Protein AF-A0A6L3F4R0-F1 (afdb_monomer_lite)

pLDDT: mean 84.94, std 17.47, range [33.22, 98.56]

Secondary structure (DSSP, 8-state):
--------TT-----S------TT---TT---EEEEEE-TTS-EEEEEEESS--SS-EEEETTEEPPPSEEEEE-TTS-EEEEEEESS--TT-EEEEEE-TTT--EEEEEEE-S-----PPPP--EEEEEEEES--TT---TTEEEEEEEEEEGGGTTSTTTSHHHHHHHHHHHHHTT-EEEEEEESBTTBSSSPTT-HHHHHHHHHHHHHHHH-GGGTT--EEEE-S-TTSGGGBTT-TTS---HHHHHHHHH-TTS-TT---SHHHHHHHH-TT--EEEPPP-TT--TT--------

Structure (mmCIF, N/CA/C/O backbone):
data_AF-A0A6L3F4R0-F1
#
_entry.id   AF-A0A6L3F4R0-F1
#
loop_
_atom_site.group_PDB
_atom_site.id
_atom_site.type_symbol
_atom_site.label_atom_id
_atom_site.label_alt_id
_atom_site.label_comp_id
_atom_site.label_asym_id
_atom_site.label_entity_id
_atom_site.label_seq_id
_atom_site.pdbx_PDB_ins_code
_atom_site.Cartn_x
_atom_site.Cartn_y
_atom_site.Cartn_z
_atom_site.occupancy
_atom_site.B_iso_or_equiv
_atom_site.auth_seq_id
_atom_site.auth_comp_id
_atom_site.auth_asym_id
_atom_site.auth_atom_id
_atom_site.pdbx_PDB_model_num
ATOM 1 N N . MET A 1 1 ? -39.413 -42.122 37.347 1.00 35.88 1 MET A N 1
ATOM 2 C CA . MET A 1 1 ? -38.921 -43.043 36.301 1.00 35.88 1 MET A CA 1
ATOM 3 C C . MET A 1 1 ? -39.403 -42.494 34.956 1.00 35.88 1 MET A C 1
ATOM 5 O O . MET A 1 1 ? -40.596 -42.567 34.722 1.00 35.88 1 MET A O 1
ATOM 9 N N . PHE A 1 2 ? -38.483 -41.856 34.203 1.00 34.66 2 PHE A N 1
ATOM 10 C CA . PHE A 1 2 ? -38.535 -41.336 32.807 1.00 34.66 2 PHE A CA 1
ATOM 11 C C . PHE A 1 2 ? -39.720 -40.421 32.410 1.00 34.66 2 PHE A C 1
ATOM 13 O O . PHE A 1 2 ? -40.841 -40.892 32.304 1.00 34.66 2 PHE A O 1
ATOM 20 N N . ILE A 1 3 ? -39.621 -39.084 32.306 1.00 39.31 3 ILE A N 1
ATOM 21 C CA . ILE A 1 3 ? -38.766 -38.144 31.526 1.00 39.31 3 ILE A CA 1
ATOM 22 C C . ILE A 1 3 ? -39.001 -38.173 30.002 1.00 39.31 3 ILE A C 1
ATOM 24 O O . ILE A 1 3 ? -38.497 -39.037 29.299 1.00 39.31 3 ILE A O 1
ATOM 28 N N . VAL A 1 4 ? -39.732 -37.138 29.559 1.00 39.47 4 VAL A N 1
ATOM 29 C CA . VAL A 1 4 ? -39.449 -36.234 28.425 1.00 39.47 4 VAL A CA 1
ATOM 30 C C . VAL A 1 4 ? -39.129 -36.903 27.087 1.00 39.47 4 VAL A C 1
ATOM 32 O O . VAL A 1 4 ? -37.979 -37.113 26.723 1.00 39.47 4 VAL A O 1
ATOM 35 N N . GLY A 1 5 ? -40.181 -37.131 26.303 1.00 43.62 5 GLY A N 1
ATOM 36 C CA . GLY A 1 5 ? -40.100 -37.326 24.859 1.00 43.62 5 GLY A CA 1
ATOM 37 C C . GLY A 1 5 ? -40.785 -36.166 24.151 1.00 43.62 5 GLY A C 1
ATOM 38 O O . GLY A 1 5 ? -41.930 -36.309 23.748 1.00 43.62 5 GLY A O 1
ATOM 39 N N . SER A 1 6 ? -40.117 -35.017 24.056 1.00 48.12 6 SER A N 1
ATOM 40 C CA . SER A 1 6 ? -40.527 -33.904 23.194 1.00 48.12 6 SER A CA 1
ATOM 41 C C . SER A 1 6 ? -39.332 -32.982 22.962 1.00 48.12 6 SER A C 1
ATOM 43 O O . SER A 1 6 ? -38.709 -32.541 23.920 1.00 48.12 6 SER A O 1
ATOM 45 N N . ILE A 1 7 ? -39.095 -32.646 21.690 1.00 47.28 7 ILE A N 1
ATOM 46 C CA . ILE A 1 7 ? -38.136 -31.646 21.179 1.00 47.28 7 ILE A CA 1
ATOM 47 C C . ILE A 1 7 ? -36.696 -32.163 20.956 1.00 47.28 7 ILE A C 1
ATOM 49 O O . ILE A 1 7 ? -35.749 -31.686 21.564 1.00 47.28 7 ILE A O 1
ATOM 53 N N . ILE A 1 8 ? -36.498 -33.106 20.024 1.00 47.91 8 ILE A N 1
ATOM 54 C CA . ILE A 1 8 ? -35.173 -33.318 19.379 1.00 47.91 8 ILE A CA 1
ATOM 55 C C . ILE A 1 8 ? -35.248 -33.192 17.839 1.00 47.91 8 ILE A C 1
ATOM 57 O O . ILE A 1 8 ? -34.234 -33.197 17.155 1.00 47.91 8 ILE A O 1
ATOM 61 N N . TYR A 1 9 ? -36.427 -32.982 17.246 1.00 46.62 9 TYR A N 1
ATOM 62 C CA . TYR A 1 9 ? -36.583 -33.076 15.785 1.00 46.62 9 TYR A CA 1
ATOM 63 C C . TYR A 1 9 ? -36.404 -31.758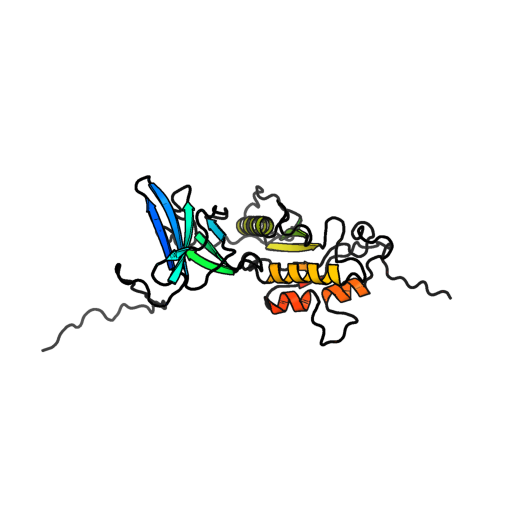 14.993 1.00 46.62 9 TYR A C 1
ATOM 65 O O . TYR A 1 9 ? -36.666 -31.735 13.798 1.00 46.62 9 TYR A O 1
ATOM 73 N N . TRP A 1 10 ? -35.948 -30.658 15.607 1.00 42.31 10 TRP A N 1
ATOM 74 C CA . TRP A 1 10 ? -35.804 -29.360 14.908 1.00 42.31 10 TRP A CA 1
ATOM 75 C C . TRP A 1 10 ? -34.459 -28.646 15.115 1.00 42.31 10 TRP A C 1
ATOM 77 O O . TRP A 1 10 ? -34.379 -27.425 15.017 1.00 42.31 10 TRP A O 1
ATOM 87 N N . LEU A 1 11 ? -33.374 -29.389 15.345 1.00 43.69 11 LEU A N 1
ATOM 88 C CA . LEU A 1 11 ? -32.026 -28.824 15.232 1.00 43.69 11 LEU A CA 1
ATOM 89 C C . LEU A 1 11 ? -31.493 -29.058 13.815 1.00 43.69 11 LEU A C 1
ATOM 91 O O . LEU A 1 11 ? -30.895 -30.087 13.510 1.00 43.69 11 LEU A O 1
ATOM 95 N N . LEU A 1 12 ? -31.737 -28.074 12.947 1.00 44.12 12 LEU A N 1
ATOM 96 C CA . LEU A 1 12 ? -30.910 -27.838 11.764 1.00 44.12 12 LEU A CA 1
ATOM 97 C C . LEU A 1 12 ? -29.437 -27.727 12.209 1.00 44.12 12 LEU A C 1
ATOM 99 O O . LEU A 1 12 ? -29.176 -27.172 13.280 1.00 44.12 12 LEU A O 1
ATOM 103 N N . PRO A 1 13 ? -28.462 -28.215 11.424 1.00 41.44 13 PRO A N 1
ATOM 104 C CA . PRO A 1 13 ? -27.055 -28.049 11.750 1.00 41.44 13 PRO A CA 1
ATOM 105 C C . PRO A 1 13 ? -26.673 -26.579 11.548 1.00 41.44 13 PRO A C 1
ATOM 107 O O . PRO A 1 13 ? -26.299 -26.158 10.457 1.00 41.44 13 PRO A O 1
ATOM 110 N N . ILE A 1 14 ? -26.781 -25.780 12.606 1.00 42.97 14 ILE A N 1
ATOM 111 C CA . ILE A 1 14 ? -26.132 -24.473 12.661 1.00 42.97 14 ILE A CA 1
ATOM 112 C C . ILE A 1 14 ? -24.648 -24.766 12.886 1.00 42.97 14 ILE A C 1
ATOM 114 O O . ILE A 1 14 ? -24.206 -25.022 14.005 1.00 42.97 14 ILE A O 1
ATOM 118 N N . SER A 1 15 ? -23.872 -24.814 11.808 1.00 43.97 15 SER A N 1
ATOM 119 C CA . SER A 1 15 ? -22.415 -24.832 11.895 1.00 43.97 15 SER A CA 1
ATOM 120 C C . SER A 1 15 ? -21.941 -23.425 12.256 1.00 43.97 15 SER A C 1
ATOM 122 O O . SER A 1 15 ? -21.819 -22.559 11.399 1.00 43.97 15 SER A O 1
ATOM 124 N N . GLY A 1 16 ? -21.709 -23.192 13.544 1.00 40.28 16 GLY A N 1
ATOM 125 C CA . GLY A 1 16 ? -21.159 -21.952 14.080 1.00 40.28 16 GLY A CA 1
ATOM 126 C C . GLY A 1 16 ? -20.647 -22.191 15.497 1.00 40.28 16 GLY A C 1
ATOM 127 O O . GLY A 1 16 ? -21.256 -22.936 16.263 1.00 40.28 16 GLY A O 1
ATOM 128 N N . LYS A 1 17 ? -19.496 -21.610 15.847 1.00 34.03 17 LYS A N 1
ATOM 129 C CA . LYS A 1 17 ? -18.975 -21.668 17.218 1.00 34.03 17 LYS A CA 1
ATOM 130 C C . LYS A 1 17 ? -19.810 -20.718 18.079 1.00 34.03 17 LYS A C 1
ATOM 132 O O . LYS A 1 17 ? -19.755 -19.511 17.881 1.00 34.03 17 LYS A O 1
ATOM 137 N N . LEU A 1 18 ? -20.589 -21.261 19.012 1.00 33.22 18 LEU A N 1
ATOM 138 C CA . LEU A 1 18 ? -21.318 -20.474 20.003 1.00 33.22 18 LEU A CA 1
ATOM 139 C C . LEU A 1 18 ? -20.356 -20.148 21.156 1.00 33.22 18 LEU A C 1
ATOM 141 O O . LEU A 1 18 ? -19.977 -21.044 21.909 1.00 33.22 18 LEU A O 1
ATOM 145 N N . ALA A 1 19 ? -19.925 -18.892 21.270 1.00 38.91 19 ALA A N 1
ATOM 146 C CA . ALA A 1 19 ? -19.151 -18.413 22.412 1.00 38.91 19 ALA A CA 1
ATOM 147 C C . ALA A 1 19 ? -20.097 -17.707 23.393 1.00 38.91 19 ALA A C 1
ATOM 149 O O . ALA A 1 19 ? -20.681 -16.677 23.069 1.00 38.91 19 ALA A O 1
ATOM 150 N N . TYR A 1 20 ? -20.274 -18.287 24.580 1.00 38.31 20 TYR A N 1
ATOM 151 C CA . TYR A 1 20 ? -20.963 -17.658 25.706 1.00 38.31 20 TYR A CA 1
ATOM 152 C C . TYR A 1 20 ? -19.906 -16.991 26.591 1.00 38.31 20 TYR A C 1
ATOM 154 O O . TYR A 1 20 ? -19.091 -17.693 27.190 1.00 38.31 20 TYR A O 1
ATOM 162 N N . ILE A 1 21 ? -19.899 -15.658 26.649 1.00 43.81 21 ILE A N 1
ATOM 163 C CA . ILE A 1 21 ? -19.023 -14.882 27.537 1.00 43.81 21 ILE A CA 1
ATOM 164 C C . ILE A 1 21 ? -19.908 -14.306 28.653 1.00 43.81 21 ILE A C 1
ATOM 166 O O . ILE A 1 21 ? -20.702 -13.407 28.381 1.00 43.81 21 ILE A O 1
ATOM 170 N N . PRO A 1 22 ? -19.842 -14.832 29.890 1.00 36.19 22 PRO A N 1
ATOM 171 C CA . PRO A 1 22 ? -20.543 -14.235 31.019 1.00 36.19 22 PRO A CA 1
ATOM 172 C C . PRO A 1 22 ? -19.949 -12.861 31.367 1.00 36.19 22 PRO A C 1
ATOM 174 O O . PRO A 1 22 ? -18.732 -12.691 31.346 1.00 36.19 22 PRO A O 1
ATOM 177 N N . GLU A 1 23 ? -20.808 -11.911 31.756 1.00 43.28 23 GLU A N 1
ATOM 178 C CA . GLU A 1 23 ? -20.508 -10.487 32.036 1.00 43.28 23 GLU A CA 1
ATOM 179 C C . GLU A 1 23 ? -19.386 -10.215 33.065 1.00 43.28 23 GLU A C 1
ATOM 181 O O . GLU A 1 23 ? -19.007 -9.066 33.264 1.00 43.28 23 GLU A O 1
ATOM 186 N N . GLN A 1 24 ? -18.836 -11.236 33.731 1.00 40.66 24 GLN A N 1
ATOM 187 C CA . GLN A 1 24 ? -17.832 -11.080 34.795 1.00 40.66 24 GLN A CA 1
ATOM 188 C C . GLN A 1 24 ? -16.559 -11.915 34.620 1.00 40.66 24 GLN A C 1
ATOM 190 O O . GLN A 1 24 ? -15.728 -11.964 35.526 1.00 40.66 24 GLN A O 1
ATOM 195 N N . SER A 1 25 ? -16.356 -12.551 33.469 1.00 40.81 25 SER A N 1
ATOM 196 C CA . SER A 1 25 ? -15.078 -13.198 33.165 1.00 40.81 25 SER A CA 1
ATOM 197 C C . SER A 1 25 ? -14.391 -12.452 32.032 1.00 40.81 25 SER A C 1
ATOM 199 O O . SER A 1 25 ? -14.791 -12.598 30.877 1.00 40.81 25 SER A O 1
ATOM 201 N N . GLN A 1 26 ? -13.341 -11.686 32.354 1.00 47.50 26 GLN A N 1
ATOM 202 C CA . GLN A 1 26 ? -12.363 -11.302 31.340 1.00 47.50 26 GLN A CA 1
ATOM 203 C C . GLN A 1 26 ? -11.896 -12.583 30.632 1.00 47.50 26 GLN A C 1
ATOM 205 O O . GLN A 1 26 ? -11.568 -13.558 31.322 1.00 47.50 26 GLN A O 1
ATOM 210 N N . PRO A 1 27 ? -11.896 -12.636 29.290 1.00 48.53 27 PRO A N 1
ATOM 211 C CA . PRO A 1 27 ? -11.418 -13.809 28.583 1.00 48.53 27 PRO A CA 1
ATOM 212 C C . PRO A 1 27 ? -9.934 -14.001 28.903 1.00 48.53 27 PRO A C 1
ATOM 214 O O . PRO A 1 27 ? -9.068 -13.292 28.394 1.00 48.53 27 PRO A O 1
ATOM 217 N N . VAL A 1 28 ? -9.620 -14.970 29.759 1.00 49.84 28 VAL A N 1
ATOM 218 C CA . VAL A 1 28 ? -8.245 -15.434 29.932 1.00 49.84 28 VAL A CA 1
ATOM 219 C C . VAL A 1 28 ? -7.862 -16.140 28.630 1.00 49.84 28 VAL A C 1
ATOM 221 O O . VAL A 1 28 ? -8.217 -17.299 28.426 1.00 49.84 28 VAL A O 1
ATOM 224 N N . GLY A 1 29 ? -7.173 -15.430 27.732 1.00 59.22 29 GLY A N 1
ATOM 225 C CA . GLY A 1 29 ? -6.471 -16.035 26.594 1.00 59.22 29 GLY A CA 1
ATOM 226 C C . GLY A 1 29 ? -6.888 -15.624 25.178 1.00 59.22 29 GLY A C 1
ATOM 227 O O . GLY A 1 29 ? -6.377 -16.229 24.240 1.00 59.22 29 GLY A O 1
ATOM 228 N N . THR A 1 30 ? -7.750 -14.623 24.975 1.00 78.12 30 THR A N 1
ATOM 229 C CA . THR A 1 30 ? -8.000 -14.061 23.629 1.00 78.12 30 THR A CA 1
ATOM 230 C C . THR A 1 30 ? -7.658 -12.578 23.608 1.00 78.12 30 THR A C 1
ATOM 232 O O . THR A 1 30 ? -8.474 -11.754 24.011 1.00 78.12 30 THR A O 1
ATOM 235 N N . TRP A 1 31 ? -6.438 -12.268 23.165 1.00 85.19 31 TRP A N 1
ATOM 236 C CA . TRP A 1 31 ? -5.988 -10.911 22.859 1.00 85.19 31 TRP A CA 1
ATOM 237 C C . TRP A 1 31 ? -6.124 -10.638 21.350 1.00 85.19 31 TRP A C 1
ATOM 239 O O . TRP A 1 31 ? -5.945 -11.575 20.565 1.00 85.19 31 TRP A O 1
ATOM 249 N N . PRO A 1 32 ? -6.407 -9.391 20.941 1.00 91.69 32 PRO A N 1
ATOM 250 C CA . PRO A 1 32 ? -6.753 -8.257 21.802 1.00 91.69 32 PRO A CA 1
ATOM 251 C C . PRO A 1 32 ? -8.134 -8.365 22.446 1.00 91.69 32 PRO A C 1
ATOM 253 O O . PRO A 1 32 ? -9.013 -9.079 21.966 1.00 91.69 32 PRO A O 1
ATOM 256 N N . VAL A 1 33 ? -8.338 -7.575 23.501 1.00 90.81 33 VAL A N 1
ATOM 257 C CA . VAL A 1 33 ? -9.667 -7.302 24.060 1.00 90.81 33 VAL A CA 1
ATOM 258 C C . VAL A 1 33 ? -10.061 -5.881 23.678 1.00 90.81 33 VAL A C 1
ATOM 260 O O . VAL A 1 33 ? -9.350 -4.932 23.999 1.00 90.81 33 VAL A O 1
ATOM 263 N N . VAL A 1 34 ? -11.195 -5.737 22.992 1.00 90.75 34 VAL A N 1
ATOM 264 C CA . VAL A 1 34 ? -11.760 -4.440 22.597 1.00 90.75 34 VAL A CA 1
ATOM 265 C C . VAL A 1 34 ? -12.981 -4.155 23.457 1.00 90.75 34 VAL A C 1
ATOM 267 O O . VAL A 1 34 ? -13.883 -4.987 23.553 1.00 90.75 34 VAL A O 1
ATOM 270 N N . THR A 1 35 ? -13.019 -2.972 24.060 1.00 90.44 35 THR A N 1
ATOM 271 C CA . THR A 1 35 ? -14.169 -2.474 24.817 1.00 90.44 35 THR A CA 1
ATOM 272 C C . THR A 1 35 ? -14.582 -1.124 24.252 1.00 90.44 35 THR A C 1
ATOM 274 O O . THR A 1 35 ? -13.731 -0.282 23.984 1.00 90.44 35 THR A O 1
ATOM 277 N N . VAL A 1 36 ? -15.885 -0.911 24.076 1.00 89.06 36 VAL A N 1
ATOM 278 C CA . VAL A 1 36 ? -16.445 0.401 23.743 1.00 89.06 36 VAL A CA 1
ATOM 279 C C . VAL A 1 36 ? -17.345 0.820 24.893 1.00 89.06 36 VAL A C 1
ATOM 281 O O . VAL A 1 36 ? -18.283 0.099 25.233 1.00 89.06 36 VAL A O 1
ATOM 284 N N . THR A 1 37 ? -17.040 1.956 25.506 1.00 88.62 37 THR A N 1
ATOM 285 C CA . THR A 1 37 ? -17.788 2.496 26.646 1.00 88.62 37 THR A CA 1
ATOM 286 C C . THR A 1 37 ? -18.325 3.878 26.325 1.00 88.62 37 THR A C 1
ATOM 288 O O . THR A 1 37 ? -17.659 4.669 25.664 1.00 88.62 37 THR A O 1
ATOM 291 N N . GLU A 1 38 ? -19.521 4.176 26.816 1.00 86.25 38 GLU A N 1
ATOM 292 C CA . GLU A 1 38 ? -20.095 5.519 26.804 1.00 86.25 38 GLU A CA 1
ATOM 293 C C . GLU A 1 38 ? -19.829 6.174 28.164 1.00 86.25 38 GLU A C 1
ATOM 295 O O . GLU A 1 38 ? -20.006 5.539 29.207 1.00 86.25 38 GLU A O 1
ATOM 300 N N . ASN A 1 39 ? -19.362 7.421 28.163 1.00 80.00 39 ASN A N 1
ATOM 301 C CA . ASN A 1 39 ? -19.175 8.190 29.389 1.00 80.00 39 ASN A CA 1
ATOM 302 C C . ASN A 1 39 ? -20.464 8.930 29.797 1.00 80.00 39 ASN A C 1
ATOM 304 O O . ASN A 1 39 ? -21.406 9.052 29.018 1.00 80.00 39 ASN A O 1
ATOM 308 N N . ASP A 1 40 ? -20.486 9.499 31.005 1.00 77.56 40 ASP A N 1
ATOM 309 C CA . ASP A 1 40 ? -21.649 10.237 31.533 1.00 77.56 40 ASP A CA 1
ATOM 310 C C . ASP A 1 40 ? -22.057 11.464 30.683 1.00 77.56 40 ASP A C 1
ATOM 312 O O . ASP A 1 40 ? -23.149 12.006 30.852 1.00 77.56 40 ASP A O 1
ATOM 316 N N . ALA A 1 41 ? -21.185 11.923 29.777 1.00 78.75 41 ALA A N 1
ATOM 317 C CA . ALA A 1 41 ? -21.441 13.019 28.844 1.00 78.75 41 ALA A CA 1
ATOM 318 C C . ALA A 1 41 ? -21.977 12.546 27.475 1.00 78.75 41 ALA A C 1
ATOM 320 O O . ALA A 1 41 ? -22.151 13.377 26.580 1.00 78.75 41 ALA A O 1
ATOM 321 N N . GLY A 1 42 ? -22.229 11.243 27.300 1.00 78.69 42 GLY A N 1
ATOM 322 C CA . GLY A 1 42 ? -22.707 10.643 26.050 1.00 78.69 42 GLY A CA 1
ATOM 323 C C . GLY A 1 42 ? -21.640 10.535 24.956 1.00 78.69 42 GLY A C 1
ATOM 324 O O . GLY A 1 42 ? -21.967 10.408 23.777 1.00 78.69 42 GLY A O 1
ATOM 325 N N . GLN A 1 43 ? -20.358 10.649 25.316 1.00 84.69 43 GLN A N 1
ATOM 326 C CA . GLN A 1 43 ? -19.243 10.445 24.392 1.00 84.69 43 GLN A CA 1
ATOM 327 C C . GLN A 1 43 ? -18.763 9.003 24.483 1.00 84.69 43 GLN A C 1
ATOM 329 O O . GLN A 1 43 ? -18.667 8.432 25.570 1.00 84.69 43 GLN A O 1
ATOM 334 N N . PHE A 1 44 ? -18.418 8.435 23.334 1.00 88.75 44 PHE A N 1
ATOM 335 C CA . PHE A 1 44 ? -17.955 7.061 23.242 1.00 88.75 44 PHE A CA 1
ATOM 336 C C . PHE A 1 44 ? -16.428 7.009 23.275 1.00 88.75 44 PHE A C 1
ATOM 338 O O . PHE A 1 44 ? -15.744 7.883 22.743 1.00 88.75 44 PHE A O 1
ATOM 345 N N . GLU A 1 45 ? -15.892 5.960 23.879 1.00 91.56 45 GLU A N 1
ATOM 346 C CA . GLU A 1 45 ? -14.466 5.670 23.928 1.00 91.56 45 GLU A CA 1
ATOM 347 C C . GLU A 1 45 ? -14.245 4.211 23.537 1.00 91.56 45 GLU A C 1
ATOM 349 O O . GLU A 1 45 ? -14.890 3.309 24.073 1.00 91.56 45 GLU A O 1
ATOM 354 N N . ALA A 1 46 ? -13.333 3.983 22.595 1.00 92.12 46 ALA A N 1
ATOM 355 C CA . ALA A 1 46 ? -12.829 2.658 22.279 1.00 92.12 46 ALA A CA 1
ATOM 356 C C . ALA A 1 46 ? -11.508 2.426 23.014 1.00 92.12 46 ALA A C 1
ATOM 358 O O . ALA A 1 46 ? -10.561 3.204 22.880 1.00 92.12 46 ALA A O 1
ATOM 359 N N . ILE A 1 47 ? -11.445 1.327 23.759 1.00 92.75 47 ILE A N 1
ATOM 360 C CA . ILE A 1 47 ? -10.273 0.884 24.506 1.00 92.75 47 ILE A CA 1
ATOM 361 C C . ILE A 1 47 ? -9.861 -0.471 23.951 1.00 92.75 47 ILE A C 1
ATOM 363 O O . ILE A 1 47 ? -10.643 -1.424 23.981 1.00 92.75 47 ILE A O 1
ATOM 367 N N . VAL A 1 48 ? -8.626 -0.570 23.471 1.00 94.06 48 VAL A N 1
ATOM 368 C CA . VAL A 1 48 ? -8.032 -1.860 23.106 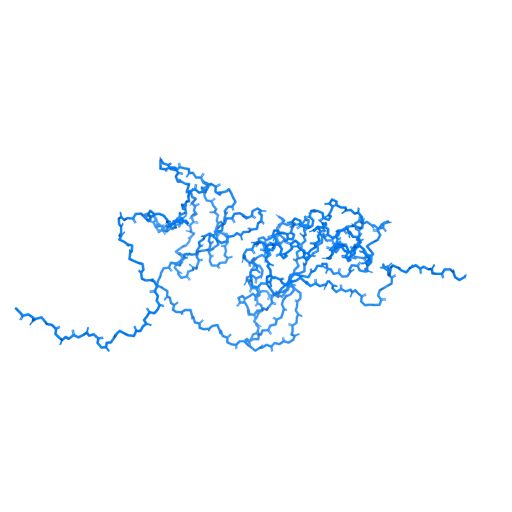1.00 94.06 48 VAL A CA 1
ATOM 369 C C . VAL A 1 48 ? -6.991 -2.236 24.137 1.00 94.06 48 VAL A C 1
ATOM 371 O O . VAL A 1 48 ? -6.250 -1.381 24.618 1.00 94.06 48 VAL A O 1
ATOM 374 N N . GLN A 1 49 ? -6.947 -3.516 24.478 1.00 93.81 49 GLN A N 1
ATOM 375 C CA . GLN A 1 49 ? -5.991 -4.089 25.406 1.00 93.81 49 GLN A CA 1
ATOM 376 C C . GLN A 1 49 ? -5.214 -5.234 24.745 1.00 93.81 49 GLN A C 1
ATOM 378 O O . GLN A 1 49 ? -5.814 -6.049 24.042 1.00 93.81 49 GLN A O 1
ATOM 383 N N . ASP A 1 50 ? -3.906 -5.316 25.004 1.00 93.25 50 ASP A N 1
ATOM 384 C CA . ASP A 1 50 ? -3.021 -6.402 24.554 1.00 93.25 50 ASP A CA 1
ATOM 385 C C . ASP A 1 50 ? -1.945 -6.735 25.590 1.00 93.25 50 ASP A C 1
ATOM 387 O O . ASP A 1 50 ? -1.547 -5.898 26.403 1.00 93.25 50 ASP A O 1
ATOM 391 N N . ALA A 1 51 ? -1.380 -7.933 25.473 1.00 92.44 51 ALA A N 1
ATOM 392 C CA . ALA A 1 51 ? -0.127 -8.278 26.132 1.00 92.44 51 ALA A CA 1
ATOM 393 C C . ALA A 1 51 ? 1.105 -7.665 25.425 1.00 92.44 51 ALA A C 1
ATOM 395 O O . ALA A 1 51 ? 2.146 -7.476 26.056 1.00 92.44 51 ALA A O 1
ATOM 396 N N . THR A 1 52 ? 1.003 -7.347 24.131 1.00 92.88 52 THR A N 1
ATOM 397 C CA . THR A 1 52 ? 2.107 -6.844 23.298 1.00 92.88 52 THR A CA 1
ATOM 398 C C . THR A 1 52 ? 2.105 -5.315 23.214 1.00 92.88 52 THR A C 1
ATOM 400 O O . THR A 1 52 ? 1.097 -4.751 22.805 1.00 92.88 52 THR A O 1
ATOM 403 N N . PRO A 1 53 ? 3.212 -4.611 23.522 1.00 94.56 53 PRO A N 1
ATOM 404 C CA . PRO A 1 53 ? 3.281 -3.147 23.484 1.00 94.56 53 PRO A CA 1
ATOM 405 C C . PRO A 1 53 ? 3.405 -2.586 22.058 1.00 94.56 53 PRO A C 1
ATOM 407 O O . PRO A 1 53 ? 4.463 -2.108 21.647 1.00 94.56 53 PRO A O 1
ATOM 410 N N . TRP A 1 54 ? 2.324 -2.620 21.284 1.00 95.31 54 TRP A N 1
ATOM 411 C CA . TRP A 1 54 ? 2.276 -2.000 19.960 1.00 95.31 54 TRP A CA 1
ATOM 412 C C . TRP A 1 54 ? 2.461 -0.473 20.013 1.00 95.31 54 TRP A C 1
ATOM 414 O O . TRP A 1 54 ? 1.727 0.250 20.691 1.00 95.31 54 TRP A O 1
ATOM 424 N N . THR A 1 55 ? 3.430 0.042 19.255 1.00 92.94 55 THR A N 1
ATOM 425 C CA . THR A 1 55 ? 3.754 1.481 19.213 1.00 92.94 55 THR A CA 1
ATOM 426 C C . THR A 1 55 ? 3.075 2.224 18.062 1.00 92.94 55 THR A C 1
ATOM 428 O O . THR A 1 55 ? 2.778 3.409 18.198 1.00 92.94 55 THR A O 1
ATOM 431 N N . HIS A 1 56 ? 2.784 1.536 16.956 1.00 94.50 56 HIS A N 1
ATOM 432 C CA . HIS A 1 56 ? 2.164 2.108 15.757 1.00 94.50 56 HIS A CA 1
ATOM 433 C C . HIS A 1 56 ? 0.795 1.476 15.519 1.00 94.50 56 HIS A C 1
ATOM 435 O O . HIS A 1 56 ? 0.636 0.546 14.725 1.00 94.50 56 HIS A O 1
ATOM 441 N N . VAL A 1 57 ? -0.189 1.984 16.255 1.00 96.00 57 VAL A N 1
ATOM 442 C CA . VAL A 1 57 ? -1.579 1.532 16.189 1.00 96.00 57 VAL A CA 1
ATOM 443 C C . VAL A 1 57 ? -2.452 2.536 15.448 1.00 96.00 57 VAL A C 1
ATOM 445 O O . VAL A 1 57 ? -2.160 3.734 15.420 1.00 96.00 57 VAL A O 1
ATOM 448 N N . ARG A 1 58 ? -3.547 2.050 14.868 1.00 95.25 58 ARG A N 1
ATOM 449 C CA . ARG A 1 58 ? -4.542 2.870 14.171 1.00 95.25 58 ARG A CA 1
ATOM 450 C C . ARG A 1 58 ? -5.942 2.338 14.451 1.00 95.25 58 ARG A C 1
ATOM 452 O O . ARG A 1 58 ? -6.126 1.133 14.585 1.00 95.25 58 ARG A O 1
ATOM 459 N N . LEU A 1 59 ? -6.913 3.242 14.489 1.00 94.62 59 LEU A N 1
ATOM 460 C CA . LEU A 1 59 ? -8.334 2.918 14.476 1.00 94.62 59 LEU A CA 1
ATOM 461 C C . LEU A 1 59 ? -8.987 3.623 13.286 1.00 94.62 59 LEU A C 1
ATOM 463 O O . LEU A 1 59 ? -8.820 4.832 13.118 1.00 94.62 59 LEU A O 1
ATOM 467 N N . GLU A 1 60 ? -9.731 2.866 12.488 1.00 92.12 60 GLU A N 1
ATOM 468 C CA . GLU A 1 60 ? -10.606 3.376 11.436 1.00 92.12 60 GLU A CA 1
ATOM 469 C C . GLU A 1 60 ? -12.078 3.137 11.810 1.00 92.12 60 GLU A C 1
ATOM 471 O O . GLU A 1 60 ? -12.465 2.030 12.188 1.00 92.12 60 GLU A O 1
ATOM 476 N N . VAL A 1 61 ? -12.895 4.186 11.710 1.00 88.94 61 VAL A N 1
ATOM 477 C CA . VAL A 1 61 ? -14.319 4.224 12.066 1.00 88.94 61 VAL A CA 1
ATOM 478 C C . VAL A 1 61 ? -15.098 4.612 10.822 1.00 88.94 61 VAL A C 1
ATOM 480 O O . VAL A 1 61 ? -15.013 5.748 10.365 1.00 88.94 61 VAL A O 1
ATOM 483 N N . GLY A 1 62 ? -15.818 3.660 10.225 1.00 79.31 62 GLY A N 1
ATOM 484 C CA . GLY A 1 62 ? -16.575 3.931 8.994 1.00 79.31 62 GLY A CA 1
ATOM 485 C C . GLY A 1 62 ? -15.721 4.451 7.823 1.00 79.31 62 GLY A C 1
ATOM 486 O O . GLY A 1 62 ? -16.243 5.153 6.967 1.00 79.31 62 GLY A O 1
ATOM 487 N N . GLY A 1 63 ? -14.422 4.125 7.794 1.00 79.19 63 GLY A N 1
ATOM 488 C CA . GLY A 1 63 ? -13.458 4.584 6.780 1.00 79.19 63 GLY A CA 1
ATOM 489 C C . GLY A 1 63 ? -12.660 5.836 7.165 1.00 79.19 63 GLY A C 1
ATOM 490 O O . GLY A 1 63 ? -11.658 6.146 6.526 1.00 79.19 63 GLY A O 1
ATOM 491 N N . GLU A 1 64 ? -13.032 6.534 8.241 1.00 84.38 64 GLU A N 1
ATOM 492 C CA . GLU A 1 64 ? -12.272 7.682 8.745 1.00 84.38 64 GLU A CA 1
ATOM 493 C C . GLU A 1 64 ? -11.305 7.273 9.855 1.00 84.38 64 GLU A C 1
ATOM 495 O O . GLU A 1 64 ? -11.568 6.369 10.642 1.00 84.38 64 GLU A O 1
ATOM 500 N N . THR A 1 65 ? -10.162 7.950 9.952 1.00 89.69 65 THR A N 1
ATOM 501 C CA . THR A 1 65 ? -9.157 7.633 10.977 1.00 89.69 65 THR A CA 1
ATOM 502 C C . THR A 1 65 ? -9.448 8.361 12.280 1.00 89.69 65 THR A C 1
ATOM 504 O O . THR A 1 65 ? -9.518 9.588 12.306 1.00 89.69 65 THR A O 1
ATOM 507 N N . ALA A 1 66 ? -9.554 7.609 13.374 1.00 91.12 66 ALA A N 1
ATOM 508 C CA . ALA A 1 66 ? -9.715 8.171 14.707 1.00 91.12 66 ALA A CA 1
ATOM 509 C C . ALA A 1 66 ? -8.381 8.676 15.273 1.00 91.12 66 ALA A C 1
ATOM 511 O O . ALA A 1 66 ? -7.312 8.103 15.041 1.00 91.12 66 ALA A O 1
ATOM 512 N N . VAL A 1 67 ? -8.455 9.737 16.076 1.00 92.06 67 VAL A N 1
ATOM 513 C CA . VAL A 1 67 ? -7.296 10.294 16.780 1.00 92.06 67 VAL A CA 1
ATOM 514 C C . VAL A 1 67 ? -7.041 9.478 18.043 1.00 92.06 67 VAL A C 1
ATOM 516 O O . VAL A 1 67 ? -7.929 9.321 18.877 1.00 92.06 67 VAL A O 1
ATOM 519 N N . LEU A 1 68 ? -5.822 8.962 18.194 1.00 93.31 68 LEU A N 1
ATOM 520 C CA . LEU A 1 68 ? -5.392 8.280 19.412 1.00 93.31 68 LEU A CA 1
ATOM 521 C C . LEU A 1 68 ? -5.222 9.307 20.541 1.00 93.31 68 LEU A C 1
ATOM 523 O O . LEU A 1 68 ? -4.423 10.232 20.408 1.00 93.31 68 LEU A O 1
ATOM 527 N N . ALA A 1 69 ? -5.949 9.145 21.648 1.00 91.12 69 ALA A N 1
ATOM 528 C CA . ALA A 1 69 ? -5.816 10.031 22.806 1.00 91.12 69 ALA A CA 1
ATOM 529 C C . ALA A 1 69 ? -4.703 9.587 23.756 1.00 91.12 69 ALA A C 1
ATOM 531 O O . ALA A 1 69 ? -3.977 10.426 24.289 1.00 91.12 69 ALA A O 1
ATOM 532 N N . GLN A 1 70 ? -4.556 8.276 23.960 1.00 88.75 70 GLN A N 1
ATOM 533 C CA . GLN A 1 70 ? -3.558 7.721 24.870 1.00 88.75 70 GLN A CA 1
ATOM 534 C C . GLN A 1 70 ? -2.815 6.567 24.211 1.00 88.75 70 GLN A C 1
ATOM 536 O O . GLN A 1 70 ? -3.404 5.550 23.843 1.00 88.75 70 GLN A O 1
ATOM 541 N N . HIS A 1 71 ? -1.500 6.738 24.082 1.00 85.94 71 HIS A N 1
ATOM 542 C CA . HIS A 1 71 ? -0.591 5.673 23.675 1.00 85.94 71 HIS A CA 1
ATOM 543 C C . HIS A 1 71 ? -0.499 4.602 24.760 1.00 85.94 71 HIS A C 1
ATOM 545 O O . HIS A 1 71 ? -0.676 4.917 25.934 1.00 85.94 71 HIS A O 1
ATOM 551 N N . GLY A 1 72 ? -0.172 3.374 24.345 1.00 82.69 72 GLY A N 1
ATOM 552 C CA . GLY A 1 72 ? -0.047 2.191 25.192 1.00 82.69 72 GLY A CA 1
ATOM 553 C C . GLY A 1 72 ? 0.443 2.505 26.603 1.00 82.69 72 GLY A C 1
ATOM 554 O O . GLY A 1 72 ? 1.624 2.789 26.797 1.00 82.69 72 GLY A O 1
ATOM 555 N N . THR A 1 73 ? -0.448 2.424 27.589 1.00 88.19 73 THR A N 1
ATOM 556 C CA . THR A 1 73 ? -0.083 2.460 29.010 1.00 88.19 73 THR A CA 1
ATOM 557 C C . THR A 1 73 ? -0.297 1.098 29.628 1.00 88.19 73 THR A C 1
ATOM 559 O O . THR A 1 73 ? -1.340 0.481 29.422 1.00 88.19 73 THR A O 1
ATOM 562 N N . GLN A 1 74 ? 0.686 0.636 30.392 1.00 91.06 74 GLN A N 1
ATOM 563 C CA . GLN A 1 74 ? 0.606 -0.645 31.072 1.00 91.06 74 GLN A CA 1
ATOM 564 C C . GLN A 1 74 ? -0.195 -0.509 32.372 1.00 91.06 74 GLN A C 1
ATOM 566 O O . GLN A 1 74 ? 0.103 0.350 33.205 1.00 91.06 74 GLN A O 1
ATOM 571 N N . ASN A 1 75 ? -1.207 -1.354 32.548 1.00 87.75 75 ASN A N 1
ATOM 572 C CA . ASN A 1 75 ? -1.960 -1.446 33.793 1.00 87.75 75 ASN A CA 1
ATOM 573 C C . ASN A 1 75 ? -1.202 -2.276 34.853 1.00 87.75 75 ASN A C 1
ATOM 575 O O . ASN A 1 75 ? -0.127 -2.822 34.597 1.00 87.75 75 ASN A O 1
ATOM 579 N N . ALA A 1 76 ? -1.769 -2.388 36.059 1.00 85.81 76 ALA A N 1
ATOM 580 C CA . ALA A 1 76 ? -1.154 -3.128 37.168 1.00 85.81 76 ALA A CA 1
ATOM 581 C C . ALA A 1 76 ? -0.940 -4.628 36.874 1.00 85.81 76 ALA A C 1
ATOM 583 O O . ALA A 1 76 ? -0.050 -5.241 37.462 1.00 85.81 76 ALA A O 1
ATOM 584 N N . ASP A 1 77 ? -1.712 -5.191 35.943 1.00 86.00 77 ASP A N 1
ATOM 585 C CA . ASP A 1 77 ? -1.640 -6.594 35.524 1.00 86.00 77 ASP A CA 1
ATOM 586 C C . ASP A 1 77 ? -0.651 -6.821 34.366 1.00 86.00 77 ASP A C 1
ATOM 588 O O . ASP A 1 77 ? -0.528 -7.932 33.852 1.00 86.00 77 ASP A O 1
ATOM 592 N N . GLY A 1 78 ? 0.070 -5.779 33.940 1.00 88.69 78 GLY A N 1
ATOM 593 C CA . GLY A 1 78 ? 1.052 -5.868 32.864 1.00 88.69 78 GLY A CA 1
ATOM 594 C C . GLY A 1 78 ? 0.466 -5.776 31.449 1.00 88.69 78 GLY A C 1
ATOM 595 O O . GLY A 1 78 ? 1.208 -5.972 30.486 1.00 88.69 78 GLY A O 1
ATOM 596 N N . ILE A 1 79 ? -0.822 -5.458 31.311 1.00 92.06 79 ILE A N 1
ATOM 597 C CA . ILE A 1 79 ? -1.541 -5.347 30.036 1.00 92.06 79 ILE A CA 1
ATOM 598 C C . ILE A 1 79 ? -1.500 -3.908 29.529 1.00 92.06 79 ILE A C 1
ATOM 600 O O . ILE A 1 79 ? -1.755 -2.965 30.280 1.00 92.06 79 ILE A O 1
ATOM 604 N N . TRP A 1 80 ? -1.199 -3.741 28.247 1.00 94.62 80 TRP A N 1
ATOM 605 C CA . TRP A 1 80 ? -1.130 -2.446 27.579 1.00 94.62 80 TRP A CA 1
ATOM 606 C C . TRP A 1 80 ? -2.511 -2.006 27.105 1.00 94.62 80 TRP A C 1
ATOM 608 O O . TRP A 1 80 ? -3.297 -2.839 26.659 1.00 94.62 80 TRP A O 1
ATOM 618 N N . GLN A 1 81 ? -2.805 -0.709 27.216 1.00 94.56 81 GLN A N 1
ATOM 619 C CA . GLN A 1 81 ? -4.098 -0.125 26.853 1.00 94.56 81 GLN A CA 1
ATOM 620 C C . GLN A 1 81 ? -3.927 1.090 25.937 1.00 94.56 81 GLN A C 1
ATOM 622 O O . GLN A 1 81 ? -3.097 1.958 26.214 1.00 94.56 81 GLN A O 1
ATOM 627 N N . TRP A 1 82 ? -4.742 1.164 24.885 1.00 96.06 82 TRP A N 1
ATOM 628 C CA . TRP A 1 82 ? -4.809 2.282 23.939 1.00 96.06 82 TRP A CA 1
ATOM 629 C C . TRP A 1 82 ? -6.231 2.820 23.893 1.00 96.06 82 TRP A C 1
ATOM 631 O O . TRP A 1 82 ? -7.182 2.036 23.866 1.00 96.06 82 TRP A O 1
ATOM 641 N N . HIS A 1 83 ? -6.358 4.146 23.879 1.00 95.06 83 HIS A N 1
ATOM 642 C CA . HIS A 1 83 ? -7.639 4.832 24.022 1.00 95.06 83 HIS A CA 1
ATOM 643 C C . HIS A 1 83 ? -7.920 5.749 22.834 1.00 95.06 83 HIS A C 1
ATOM 645 O O . HIS A 1 83 ? -7.094 6.605 22.488 1.00 95.06 83 HIS A O 1
ATOM 651 N N . TRP A 1 84 ? -9.116 5.614 22.265 1.00 94.56 84 TRP A N 1
ATOM 652 C CA . TRP A 1 84 ? -9.621 6.457 21.188 1.00 94.56 84 TRP A CA 1
ATOM 653 C C . TRP A 1 84 ? -10.970 7.075 21.564 1.00 94.56 84 TRP A C 1
ATOM 655 O O . TRP A 1 84 ? -11.959 6.345 21.678 1.00 94.56 84 TRP A O 1
ATOM 665 N N . PRO A 1 85 ? -11.055 8.408 21.707 1.00 92.25 85 PRO A N 1
ATOM 666 C CA . PRO A 1 85 ? -12.332 9.091 21.783 1.00 92.25 85 PRO A CA 1
ATOM 667 C C . PRO A 1 85 ? -13.032 9.000 20.428 1.00 92.25 85 PRO A C 1
ATOM 669 O O . PRO A 1 85 ? -12.432 9.238 19.376 1.00 92.25 85 PRO A O 1
ATOM 672 N N . LEU A 1 86 ? -14.318 8.680 20.461 1.00 88.19 86 LEU A N 1
ATOM 673 C CA . LEU A 1 86 ? -15.170 8.597 19.288 1.00 88.19 86 LEU A CA 1
ATOM 674 C C . LEU A 1 86 ? -16.107 9.814 19.281 1.00 88.19 86 LEU A C 1
ATOM 676 O O . LEU A 1 86 ? -16.825 10.039 20.258 1.00 88.19 86 LEU A O 1
ATOM 680 N N . PRO A 1 87 ? -16.103 10.629 18.209 1.00 70.25 87 PRO A N 1
ATOM 681 C CA . PRO A 1 87 ? -16.824 11.902 18.193 1.00 70.25 87 PRO A CA 1
ATOM 682 C C . PRO A 1 87 ? -18.350 11.739 18.180 1.00 70.25 87 PRO A C 1
ATOM 684 O O . PRO A 1 87 ? -19.054 12.648 18.604 1.00 70.25 87 PRO A O 1
ATOM 687 N N . ASN A 1 88 ? -18.853 10.596 17.708 1.00 73.56 88 ASN A N 1
ATOM 688 C CA . ASN A 1 88 ? -20.272 10.255 17.637 1.00 73.56 88 ASN A CA 1
ATOM 689 C C . ASN A 1 88 ? -20.476 8.802 18.081 1.00 73.56 88 ASN A C 1
ATOM 691 O O . ASN A 1 88 ? -19.517 8.027 18.116 1.00 73.56 88 ASN A O 1
ATOM 695 N N . SER A 1 89 ? -21.731 8.424 18.358 1.00 71.56 89 SER A N 1
ATOM 696 C CA . SER A 1 89 ? -22.091 7.013 18.520 1.00 71.56 89 SER A CA 1
ATOM 697 C C . SER A 1 89 ? -21.610 6.228 17.296 1.00 71.56 89 SER A C 1
ATOM 699 O O . SER A 1 89 ? -21.993 6.577 16.176 1.00 71.56 89 SER A O 1
ATOM 701 N N . PRO A 1 90 ? -20.783 5.181 17.470 1.00 67.94 90 PRO A N 1
ATOM 702 C CA . PRO A 1 90 ? -20.332 4.344 16.365 1.00 67.94 90 PRO A CA 1
ATOM 703 C C . PRO A 1 90 ? -21.444 3.428 15.828 1.00 67.94 90 PRO A C 1
ATOM 705 O O . PRO A 1 90 ? -21.135 2.491 15.094 1.00 67.94 90 PRO A O 1
ATOM 708 N N . GLU A 1 91 ? -22.710 3.648 16.208 1.00 71.00 91 GLU A N 1
ATOM 709 C CA . GLU A 1 91 ? -23.857 2.824 15.833 1.00 71.00 91 GLU A CA 1
ATOM 710 C C . GLU A 1 91 ? -23.848 2.483 14.339 1.00 71.00 91 GLU A C 1
ATOM 712 O O . GLU A 1 91 ? -23.960 3.349 13.471 1.00 71.00 91 GLU A O 1
ATOM 717 N N . ASN A 1 92 ? -23.755 1.183 14.048 1.00 72.50 92 ASN A N 1
ATOM 718 C CA . ASN A 1 92 ? -23.717 0.608 12.700 1.00 72.50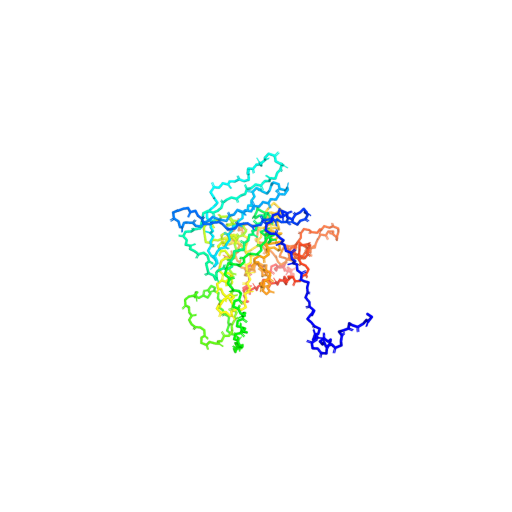 92 ASN A CA 1
ATOM 719 C C . ASN A 1 92 ? -22.440 0.880 11.879 1.00 72.50 92 ASN A C 1
ATOM 721 O O . ASN A 1 92 ? -22.379 0.457 10.724 1.00 72.50 92 ASN A O 1
ATOM 725 N N . ALA A 1 93 ? -21.401 1.493 12.449 1.00 78.44 93 ALA A N 1
ATOM 726 C CA . ALA A 1 93 ? -20.092 1.629 11.812 1.00 78.44 93 ALA A CA 1
ATOM 727 C C . ALA A 1 93 ? -19.119 0.535 12.305 1.00 78.44 93 ALA A C 1
ATOM 729 O O . ALA A 1 93 ? -19.018 0.306 13.516 1.00 78.44 93 ALA A O 1
ATOM 730 N N . PRO A 1 94 ? -18.386 -0.145 11.402 1.00 84.88 94 PRO A N 1
ATOM 731 C CA . PRO A 1 94 ? -17.302 -1.029 11.807 1.00 84.88 94 PRO A CA 1
ATOM 732 C C . PRO A 1 94 ? -16.144 -0.209 12.391 1.00 84.88 94 PRO A C 1
ATOM 734 O O . PRO A 1 94 ? -15.763 0.830 11.841 1.00 84.88 94 PRO A O 1
ATOM 737 N N . LEU A 1 95 ? -15.584 -0.707 13.491 1.00 90.44 95 LEU A N 1
ATOM 738 C CA . LEU A 1 95 ? -14.337 -0.249 14.094 1.00 90.44 95 LEU A CA 1
ATOM 739 C C . LEU A 1 95 ? -13.231 -1.228 13.698 1.00 90.44 95 LEU A C 1
ATOM 741 O O . LEU A 1 95 ? -13.220 -2.371 14.163 1.00 90.44 95 LEU A O 1
ATOM 745 N N . ASN A 1 96 ? -12.313 -0.785 12.843 1.00 92.62 96 ASN A N 1
ATOM 746 C CA . ASN A 1 96 ? -11.172 -1.583 12.405 1.00 92.62 96 ASN A CA 1
ATOM 747 C C . ASN A 1 96 ? -9.917 -1.105 13.133 1.00 92.62 96 ASN A C 1
ATOM 749 O O . ASN A 1 96 ? -9.477 0.034 12.962 1.00 92.62 96 ASN A O 1
ATOM 753 N N . PHE A 1 97 ? -9.349 -1.976 13.957 1.00 94.94 97 PHE A N 1
ATOM 754 C CA . PHE A 1 97 ? -8.128 -1.705 14.703 1.00 94.94 97 PHE A CA 1
ATOM 755 C C . PHE A 1 97 ? -6.950 -2.341 13.985 1.00 94.94 97 PHE A C 1
ATOM 757 O O . PHE A 1 97 ? -7.029 -3.497 13.572 1.00 94.94 97 PHE A O 1
ATOM 764 N N . TYR A 1 98 ? -5.846 -1.608 13.891 1.00 96.25 98 TYR A N 1
ATOM 765 C CA . TYR A 1 98 ? -4.616 -2.062 13.259 1.00 96.25 98 TYR A CA 1
ATOM 766 C C . TYR A 1 98 ? -3.410 -1.856 14.173 1.00 96.25 98 TYR A C 1
ATOM 768 O O . TYR A 1 98 ? -3.375 -0.913 14.971 1.00 96.25 98 TYR A O 1
ATOM 776 N N . HIS A 1 99 ? -2.401 -2.705 14.003 1.00 95.88 99 HIS A N 1
ATOM 777 C CA . HIS A 1 99 ? -1.067 -2.557 14.585 1.00 95.88 99 HIS A CA 1
ATOM 778 C C . HIS A 1 99 ? 0.014 -2.627 13.493 1.00 95.88 99 HIS A C 1
ATOM 780 O O . HIS A 1 99 ? -0.285 -2.861 12.322 1.00 95.88 99 HIS A O 1
ATOM 786 N N . SER A 1 100 ? 1.279 -2.415 13.870 1.00 95.69 100 SER A N 1
ATOM 787 C CA . SER A 1 100 ? 2.444 -2.501 12.967 1.00 95.69 100 SER A CA 1
ATOM 788 C C . SER A 1 100 ? 2.384 -1.565 11.748 1.00 95.69 100 SER A C 1
ATOM 790 O O . SER A 1 100 ? 2.966 -1.832 10.697 1.00 95.69 100 SER A O 1
ATOM 792 N N . CYS A 1 101 ? 1.685 -0.433 11.864 1.00 94.50 101 CYS A N 1
ATOM 793 C CA . CYS A 1 101 ? 1.460 0.485 10.745 1.00 94.50 101 CYS A CA 1
ATOM 794 C C . CYS A 1 101 ? 2.734 1.159 10.184 1.00 94.50 101 CYS A C 1
ATOM 796 O O . CYS A 1 101 ? 2.696 1.755 9.100 1.00 94.50 101 CYS A O 1
ATOM 798 N N . GLU A 1 102 ? 3.870 1.060 10.877 1.00 93.75 102 GLU A N 1
ATOM 799 C CA . GLU A 1 102 ? 5.183 1.480 10.379 1.00 93.75 102 GLU A CA 1
ATOM 800 C C . GLU A 1 102 ? 5.742 0.539 9.304 1.00 93.75 102 GLU A C 1
ATOM 802 O O . GLU A 1 102 ? 6.382 0.998 8.360 1.00 93.75 102 GLU A O 1
ATOM 807 N N . THR A 1 103 ? 5.453 -0.761 9.410 1.00 93.88 103 THR A N 1
ATOM 808 C CA . THR A 1 103 ? 5.892 -1.799 8.462 1.00 93.88 103 THR A CA 1
ATOM 809 C C . THR A 1 103 ? 4.774 -2.302 7.553 1.00 93.88 103 THR A C 1
ATOM 811 O O . THR A 1 103 ? 5.049 -3.059 6.633 1.00 93.88 103 THR A O 1
ATOM 814 N N . GLY A 1 104 ? 3.545 -1.828 7.754 1.00 95.31 104 GLY A N 1
ATOM 815 C CA . GLY A 1 104 ? 2.352 -2.183 6.987 1.00 95.31 104 GLY A CA 1
ATOM 816 C C . GLY A 1 104 ? 1.252 -2.578 7.963 1.00 95.31 104 GLY A C 1
ATOM 817 O O . GLY A 1 104 ? 1.441 -3.502 8.750 1.00 95.31 104 GLY A O 1
ATOM 818 N N . CYS A 1 105 ? 0.134 -1.847 7.964 1.00 96.19 105 CYS A N 1
ATOM 819 C CA . CYS A 1 105 ? -0.908 -2.035 8.974 1.00 96.19 105 CYS A CA 1
ATOM 820 C C . CYS A 1 105 ? -1.498 -3.452 8.908 1.00 96.19 105 CYS A C 1
ATOM 822 O O . CYS A 1 105 ? -2.024 -3.862 7.877 1.00 96.19 105 CYS A O 1
ATOM 824 N N . GLN A 1 106 ? -1.461 -4.173 10.026 1.00 95.38 106 GLN A N 1
ATOM 825 C CA . GLN A 1 106 ? -2.048 -5.507 10.167 1.00 95.38 106 GLN A CA 1
ATOM 826 C C . GLN A 1 106 ? -3.304 -5.414 11.023 1.00 95.38 106 GLN A C 1
ATOM 828 O O . GLN A 1 106 ? -3.309 -4.696 12.029 1.00 95.38 106 GLN A O 1
ATOM 833 N N . GLN A 1 107 ? -4.381 -6.084 10.612 1.00 94.38 107 GLN A N 1
ATOM 834 C CA . GLN A 1 107 ? -5.648 -6.024 11.316 1.00 94.38 107 GLN A CA 1
ATOM 835 C C . GLN A 1 107 ? -5.519 -6.726 12.660 1.00 94.38 107 GLN A C 1
ATOM 837 O O . GLN A 1 107 ? -5.237 -7.916 12.773 1.00 94.38 107 GLN A O 1
ATOM 842 N N . TRP A 1 108 ? -5.783 -5.950 13.695 1.00 93.25 108 TRP A N 1
ATOM 843 C CA . TRP A 1 108 ? -5.688 -6.372 15.073 1.00 93.25 108 TRP A CA 1
ATOM 844 C C . TRP A 1 108 ? -7.022 -6.919 15.582 1.00 93.25 108 TRP A C 1
ATOM 846 O O . TRP A 1 108 ? -7.079 -7.985 16.193 1.00 93.25 108 TRP A O 1
ATOM 856 N N . ALA A 1 109 ? -8.106 -6.192 15.300 1.00 90.81 109 ALA A N 1
ATOM 857 C CA . ALA A 1 109 ? -9.472 -6.573 15.632 1.00 90.81 109 ALA A CA 1
ATOM 858 C C . ALA A 1 109 ? -10.479 -5.822 14.757 1.00 90.81 109 ALA A C 1
ATOM 860 O O . ALA A 1 109 ? -10.227 -4.696 14.328 1.00 90.81 109 ALA A O 1
ATOM 861 N N . VAL A 1 110 ? -11.652 -6.426 14.568 1.00 89.12 110 VAL A N 1
ATOM 862 C CA . VAL A 1 110 ? -12.835 -5.763 14.007 1.00 89.12 110 VAL A CA 1
ATOM 863 C C . VAL A 1 110 ? -13.938 -5.824 15.047 1.00 89.12 110 VAL A C 1
ATOM 865 O O . VAL A 1 110 ? -14.258 -6.902 15.555 1.00 89.12 110 VAL A O 1
ATOM 868 N N . PHE A 1 111 ? -14.521 -4.674 15.366 1.00 85.81 111 PHE A N 1
ATOM 869 C CA . PHE A 1 111 ? -15.630 -4.571 16.304 1.00 85.81 111 PHE A CA 1
ATOM 870 C C . PHE A 1 111 ? -16.801 -3.848 15.641 1.00 85.81 111 PHE A C 1
ATOM 872 O O . PHE A 1 111 ? -16.642 -2.759 15.100 1.00 85.81 111 PHE A O 1
ATOM 879 N N . GLN A 1 112 ? -17.986 -4.450 15.682 1.00 80.38 112 GLN A N 1
ATOM 880 C CA . GLN A 1 112 ? -19.212 -3.845 15.166 1.00 80.38 112 GLN A CA 1
ATOM 881 C C . GLN A 1 112 ? -20.070 -3.414 16.353 1.00 80.38 112 GLN A C 1
ATOM 883 O O . GLN A 1 112 ? -20.386 -4.239 17.210 1.00 80.38 112 GLN A O 1
ATOM 888 N N . THR A 1 113 ? -20.463 -2.141 16.405 1.00 70.25 113 THR A N 1
ATOM 889 C CA . THR A 1 113 ? -21.393 -1.671 17.441 1.00 70.25 113 THR A CA 1
ATOM 890 C C . THR A 1 113 ? -22.844 -1.777 16.955 1.00 70.25 113 THR A C 1
ATOM 892 O O . THR A 1 113 ? -23.143 -1.504 15.788 1.00 70.25 113 THR A O 1
ATOM 895 N N . GLY A 1 114 ? -23.751 -2.195 17.843 1.00 68.00 114 GLY A N 1
ATOM 896 C CA . GLY A 1 114 ? -25.176 -2.371 17.539 1.00 68.00 114 GLY A CA 1
ATOM 897 C C . GLY A 1 114 ? -25.559 -3.761 17.011 1.00 68.00 114 GLY A C 1
ATOM 898 O O . GLY A 1 114 ? -24.752 -4.689 16.953 1.00 68.00 114 GLY A O 1
ATOM 899 N N . ALA A 1 115 ? -26.840 -3.926 16.666 1.00 58.59 115 ALA A N 1
ATOM 900 C CA . ALA A 1 115 ? -27.341 -5.168 16.087 1.00 58.59 115 ALA A CA 1
ATOM 901 C C . ALA A 1 115 ? -26.742 -5.367 14.689 1.00 58.59 115 ALA A C 1
ATOM 903 O O . ALA A 1 115 ? -26.825 -4.477 13.845 1.00 58.59 115 ALA A O 1
ATOM 904 N N . ILE A 1 116 ? -26.174 -6.548 14.433 1.00 56.91 116 ILE A N 1
ATOM 905 C CA . ILE A 1 116 ? -25.676 -6.925 13.108 1.00 56.91 116 ILE A CA 1
ATOM 906 C C . ILE A 1 116 ? -26.881 -6.983 12.165 1.00 56.91 116 ILE A C 1
ATOM 908 O O . ILE A 1 116 ? -27.601 -7.984 12.115 1.00 56.91 116 ILE A O 1
ATOM 912 N N . ALA A 1 117 ? -27.128 -5.904 11.424 1.00 56.31 117 ALA A N 1
ATOM 913 C CA . ALA A 1 117 ? -27.989 -5.984 10.260 1.00 56.31 117 ALA A CA 1
ATOM 914 C C . ALA A 1 117 ? -27.329 -6.980 9.291 1.00 56.31 117 ALA A C 1
ATOM 916 O O . ALA A 1 117 ? -26.119 -6.878 9.064 1.00 56.31 117 ALA A O 1
ATOM 917 N N . PRO A 1 118 ? -28.063 -7.970 8.751 1.00 57.97 118 PRO A N 1
ATOM 918 C CA . PRO A 1 118 ? -27.493 -8.878 7.768 1.00 57.97 118 PRO A CA 1
ATOM 919 C C . PRO A 1 118 ? -26.904 -8.038 6.639 1.00 57.97 118 PRO A C 1
ATOM 921 O O . PRO A 1 118 ? -27.617 -7.214 6.066 1.00 57.97 118 PRO A O 1
ATOM 924 N N . THR A 1 119 ? -25.608 -8.218 6.362 1.00 55.78 119 THR A N 1
ATOM 925 C CA . THR A 1 119 ? -24.919 -7.507 5.285 1.00 55.78 119 THR A CA 1
ATOM 926 C C . THR A 1 119 ? -25.744 -7.701 4.015 1.00 55.78 119 THR A C 1
ATOM 928 O O . THR A 1 119 ? -25.894 -8.848 3.575 1.00 55.78 119 THR A O 1
ATOM 931 N N . PRO A 1 120 ? -26.355 -6.641 3.450 1.00 59.38 120 PRO A N 1
ATOM 932 C CA . PRO A 1 120 ? -27.079 -6.787 2.203 1.00 59.38 120 PRO A CA 1
ATOM 933 C C . PRO A 1 120 ? -26.099 -7.348 1.177 1.00 59.38 120 PRO A C 1
ATOM 935 O O . PRO A 1 120 ? -24.950 -6.912 1.113 1.00 59.38 120 PRO A O 1
ATOM 938 N N . ALA A 1 121 ? -26.533 -8.359 0.419 1.00 65.81 121 ALA A N 1
ATOM 939 C CA . ALA A 1 121 ? -25.703 -8.931 -0.629 1.00 65.81 121 ALA A CA 1
ATOM 940 C C . ALA A 1 121 ? -25.191 -7.790 -1.515 1.00 65.81 121 ALA A C 1
ATOM 942 O O . ALA A 1 121 ? -25.993 -6.968 -1.970 1.00 65.81 121 ALA A O 1
ATOM 943 N N . SER A 1 122 ? -23.871 -7.722 -1.714 1.00 67.19 122 SER A N 1
ATOM 944 C CA . SER A 1 122 ? -23.267 -6.687 -2.546 1.00 67.19 122 SER A CA 1
ATOM 945 C C . SER A 1 122 ? -23.996 -6.657 -3.890 1.00 67.19 122 SER A C 1
ATOM 947 O O . SER A 1 122 ? -24.182 -7.720 -4.497 1.00 67.19 122 SER A O 1
ATOM 949 N N . PRO A 1 123 ? -24.470 -5.483 -4.342 1.00 72.81 123 PRO A N 1
ATOM 950 C CA . PRO A 1 123 ? -25.216 -5.395 -5.584 1.00 72.81 123 PRO A CA 1
ATOM 951 C C . PRO A 1 123 ? -24.366 -5.977 -6.709 1.00 72.81 123 PRO A C 1
ATOM 953 O O . PRO A 1 123 ? -23.181 -5.672 -6.832 1.00 72.81 123 PRO A O 1
ATOM 956 N N . GLN A 1 124 ? -24.961 -6.843 -7.527 1.00 82.06 124 GLN A N 1
ATOM 957 C CA . GLN A 1 124 ? -24.262 -7.402 -8.674 1.00 82.06 124 GLN A CA 1
ATOM 958 C C . GLN A 1 124 ? -24.044 -6.287 -9.702 1.00 82.06 124 GLN A C 1
ATOM 960 O O . GLN A 1 124 ? -24.964 -5.899 -10.423 1.00 82.06 124 GLN A O 1
ATOM 965 N N . LEU A 1 125 ? -22.828 -5.749 -9.740 1.00 88.50 125 LEU A N 1
ATOM 966 C CA . LEU A 1 125 ? -22.453 -4.680 -10.660 1.00 88.50 125 LEU A CA 1
ATOM 967 C C . LEU A 1 125 ? -22.256 -5.225 -12.074 1.00 88.50 125 LEU A C 1
ATOM 969 O O . LEU A 1 125 ? -21.845 -6.370 -12.264 1.00 88.50 125 LEU A O 1
ATOM 973 N N . VAL A 1 126 ? -22.518 -4.388 -13.079 1.00 91.38 126 VAL A N 1
ATOM 974 C CA . VAL A 1 126 ? -22.284 -4.728 -14.489 1.00 91.38 126 VAL A CA 1
ATOM 975 C C . VAL A 1 126 ? -20.816 -4.449 -14.835 1.00 91.38 126 VAL A C 1
ATOM 977 O O . VAL A 1 126 ? -20.435 -3.274 -14.873 1.00 91.38 126 VAL A O 1
ATOM 980 N N . PRO A 1 127 ? -19.984 -5.469 -15.128 1.00 90.25 127 PRO A N 1
ATOM 981 C CA . PRO A 1 127 ? -18.580 -5.252 -15.460 1.00 90.25 127 PRO A CA 1
ATOM 982 C C . PRO A 1 127 ? -18.420 -4.458 -16.757 1.00 90.25 127 PRO A C 1
ATOM 984 O O . PRO A 1 127 ? -19.144 -4.664 -17.735 1.00 90.25 127 PRO A O 1
ATOM 987 N N . THR A 1 128 ? -17.429 -3.572 -16.789 1.00 89.69 128 THR A N 1
ATOM 988 C CA . THR A 1 128 ? -17.062 -2.791 -17.973 1.00 89.69 128 THR A CA 1
ATOM 989 C C . THR A 1 128 ? -15.561 -2.871 -18.238 1.00 89.69 128 THR A C 1
ATOM 991 O O . THR A 1 128 ? -14.780 -3.319 -17.402 1.00 89.69 128 THR A O 1
ATOM 994 N N . LYS A 1 129 ? -15.144 -2.425 -19.427 1.00 86.94 129 LYS A N 1
ATOM 995 C CA . LYS A 1 129 ? -13.724 -2.269 -19.789 1.00 86.94 129 LYS A CA 1
ATOM 996 C C . LYS A 1 129 ? -13.186 -0.866 -19.477 1.00 86.94 129 LYS A C 1
ATOM 998 O O . LYS A 1 129 ? -12.136 -0.497 -19.991 1.00 86.94 129 LYS A O 1
ATOM 1003 N N . LEU A 1 130 ? -13.936 -0.057 -18.728 1.00 87.62 130 LEU A N 1
ATOM 1004 C CA . LEU A 1 130 ? -13.539 1.308 -18.407 1.00 87.62 130 LEU A CA 1
ATOM 1005 C C . LEU A 1 130 ? -12.422 1.273 -17.363 1.00 87.62 130 LEU A C 1
ATOM 1007 O O . LEU A 1 130 ? -12.594 0.658 -16.315 1.00 87.62 130 LEU A O 1
ATOM 1011 N N . GLY A 1 131 ? -11.308 1.932 -17.665 1.00 89.38 131 GLY A N 1
ATOM 1012 C CA . GLY A 1 131 ? -10.220 2.187 -16.728 1.00 89.38 131 GLY A CA 1
ATOM 1013 C C . GLY A 1 131 ? -9.963 3.683 -16.636 1.00 89.38 131 GLY A C 1
ATOM 1014 O O . GLY A 1 131 ? -9.906 4.350 -17.672 1.00 89.38 131 GLY A O 1
ATOM 1015 N N . LEU A 1 132 ? -9.840 4.204 -15.419 1.00 91.25 132 LEU A N 1
ATOM 1016 C CA . LEU A 1 132 ? -9.487 5.595 -15.138 1.00 91.25 132 LEU A CA 1
ATOM 1017 C C . LEU A 1 132 ? -8.262 5.627 -14.221 1.00 91.25 132 LEU A C 1
ATOM 1019 O O . LEU A 1 132 ? -8.026 4.688 -13.474 1.00 91.25 132 LEU A O 1
ATOM 1023 N N . VAL A 1 133 ? -7.472 6.694 -14.313 1.00 92.44 133 VAL A N 1
ATOM 1024 C CA . VAL A 1 133 ? -6.414 6.999 -13.341 1.00 92.44 133 VAL A CA 1
ATOM 1025 C C . VAL A 1 133 ? -6.984 8.047 -12.399 1.00 92.44 133 VAL A C 1
ATOM 1027 O O . VAL A 1 133 ? -7.460 9.068 -12.903 1.00 92.44 133 VAL A O 1
ATOM 1030 N N . PHE A 1 134 ? -6.934 7.804 -11.088 1.00 92.81 134 PHE A N 1
ATOM 1031 C CA . PHE A 1 134 ? -7.590 8.635 -10.071 1.00 92.81 134 PHE A CA 1
ATOM 1032 C C . PHE A 1 134 ? -9.055 8.902 -10.405 1.00 92.81 134 PHE A C 1
ATOM 1034 O O . PHE A 1 134 ? -9.453 10.017 -10.773 1.00 92.81 134 PHE A O 1
ATOM 1041 N N . ALA A 1 135 ? -9.866 7.853 -10.342 1.00 92.38 135 ALA A N 1
ATOM 1042 C CA . ALA A 1 135 ? -11.280 8.011 -10.589 1.00 92.38 135 ALA A CA 1
ATOM 1043 C C . ALA A 1 135 ? -11.904 8.989 -9.573 1.00 92.38 135 ALA A C 1
ATOM 1045 O O . ALA A 1 135 ? -11.582 8.977 -8.390 1.00 92.38 135 ALA A O 1
ATOM 1046 N N . ASN A 1 136 ? -12.797 9.871 -10.038 1.00 90.56 136 ASN A N 1
ATOM 1047 C CA . ASN A 1 136 ? -13.439 10.837 -9.145 1.00 90.56 136 ASN A CA 1
ATOM 1048 C C . ASN A 1 136 ? -14.268 10.082 -8.080 1.00 90.56 136 ASN A C 1
ATOM 1050 O O . ASN A 1 136 ? -15.210 9.384 -8.475 1.00 90.56 136 ASN A O 1
ATOM 1054 N N . PRO A 1 137 ? -13.973 10.240 -6.774 1.00 88.12 137 PRO A N 1
ATOM 1055 C CA . PRO A 1 137 ? -14.666 9.515 -5.709 1.00 88.12 137 PRO A CA 1
ATOM 1056 C C . PRO A 1 137 ? -16.160 9.853 -5.613 1.00 88.12 137 PRO A C 1
ATOM 1058 O O . PRO A 1 137 ? -16.941 9.014 -5.177 1.00 88.12 137 PRO A O 1
ATOM 1061 N N . GLU A 1 138 ? -16.577 11.038 -6.072 1.00 89.75 138 GLU A N 1
ATOM 1062 C CA . GLU A 1 138 ? -17.974 11.500 -6.050 1.00 89.75 138 GLU A CA 1
ATOM 1063 C C . GLU A 1 138 ? -18.792 11.022 -7.263 1.00 89.75 138 GLU A C 1
ATOM 1065 O O . GLU A 1 138 ? -19.984 11.316 -7.389 1.00 89.75 138 GLU A O 1
ATOM 1070 N N . ARG A 1 139 ? -18.158 10.332 -8.218 1.00 88.81 139 ARG A N 1
ATOM 1071 C CA . ARG A 1 139 ? -18.823 9.915 -9.452 1.00 88.81 139 ARG A CA 1
ATOM 1072 C C . ARG A 1 139 ? -19.798 8.771 -9.184 1.00 88.81 139 ARG A C 1
ATOM 1074 O O . ARG A 1 139 ? -19.395 7.694 -8.762 1.00 88.81 139 ARG A O 1
ATOM 1081 N N . ASP A 1 140 ? -21.051 8.952 -9.596 1.00 88.06 140 ASP A N 1
ATOM 1082 C CA . ASP A 1 140 ? -21.995 7.839 -9.719 1.00 88.06 140 ASP A CA 1
ATOM 1083 C C . ASP A 1 140 ? -21.621 6.946 -10.919 1.00 88.06 140 ASP A C 1
ATOM 1085 O O . ASP A 1 140 ? -21.559 7.384 -12.075 1.00 88.06 140 ASP A O 1
ATOM 1089 N N . TRP A 1 141 ? -21.362 5.670 -10.638 1.00 88.44 141 TRP A N 1
ATOM 1090 C CA . TRP A 1 141 ? -21.036 4.649 -11.635 1.00 88.44 141 TRP A CA 1
ATOM 1091 C C . TRP A 1 141 ? -2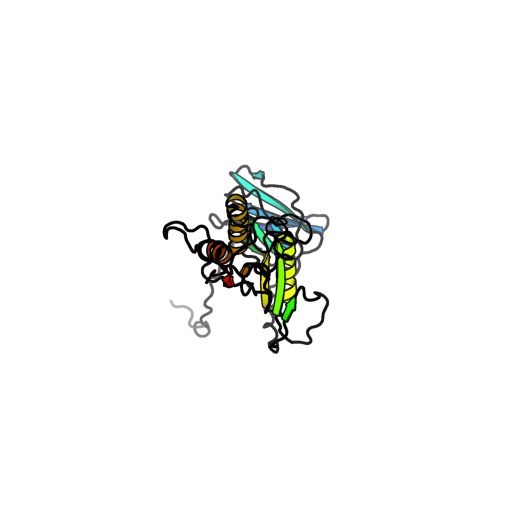2.271 3.962 -12.221 1.00 88.44 141 TRP A C 1
ATOM 1093 O O . TRP A 1 141 ? -22.142 3.121 -13.113 1.00 88.44 141 TRP A O 1
ATOM 1103 N N . HIS A 1 142 ? -23.471 4.329 -11.764 1.00 89.56 142 HIS A N 1
ATOM 1104 C CA . HIS A 1 142 ? -24.761 3.842 -12.246 1.00 89.56 142 HIS A CA 1
ATOM 1105 C C . HIS A 1 142 ? -24.844 2.304 -12.270 1.00 89.56 142 HIS A C 1
ATOM 1107 O O . HIS A 1 142 ? -25.263 1.703 -13.265 1.00 89.56 142 HIS A O 1
ATOM 1113 N N . GLY A 1 143 ? -24.387 1.655 -11.191 1.00 89.19 143 GLY A N 1
ATOM 1114 C CA . GLY A 1 143 ? -24.382 0.191 -11.053 1.00 89.19 143 GLY A CA 1
ATOM 1115 C C . GLY A 1 143 ? -23.374 -0.534 -11.956 1.00 89.19 143 GLY A C 1
ATOM 1116 O O . GLY A 1 143 ? -23.533 -1.726 -12.237 1.00 89.19 143 GLY A O 1
ATOM 1117 N N . ARG A 1 144 ? -22.355 0.173 -12.456 1.00 90.50 144 ARG A N 1
ATOM 1118 C CA . ARG A 1 144 ? -21.287 -0.388 -13.291 1.00 90.50 144 ARG A CA 1
ATOM 1119 C C . ARG A 1 144 ? -20.007 -0.556 -12.492 1.00 90.50 144 ARG A C 1
ATOM 1121 O O . ARG A 1 144 ? -19.694 0.252 -11.632 1.00 90.50 144 ARG A O 1
ATOM 1128 N N . GLN A 1 145 ? -19.244 -1.571 -12.862 1.00 90.69 145 GLN A N 1
ATOM 1129 C CA . GLN A 1 145 ? -17.910 -1.822 -12.341 1.00 90.69 145 GLN A CA 1
ATOM 1130 C C . GLN A 1 145 ? -16.866 -1.490 -13.408 1.00 90.69 145 GLN A C 1
ATOM 1132 O O . GLN A 1 145 ? -17.038 -1.805 -14.591 1.00 90.69 145 GLN A O 1
ATOM 1137 N N . GLY A 1 146 ? -15.780 -0.851 -12.992 1.00 92.19 146 GLY A N 1
ATOM 1138 C CA . GLY A 1 146 ? -14.639 -0.504 -13.832 1.00 92.19 146 GLY A CA 1
ATOM 1139 C C . GLY A 1 146 ? -13.328 -0.735 -13.093 1.00 92.19 146 GLY A C 1
ATOM 1140 O O . GLY A 1 146 ? -13.299 -1.422 -12.073 1.00 92.19 146 GLY A O 1
ATOM 1141 N N . TRP A 1 147 ? -12.264 -0.157 -13.631 1.00 95.06 147 TRP A N 1
ATOM 1142 C CA . TRP A 1 147 ? -10.928 -0.182 -13.058 1.00 95.06 147 TRP A CA 1
ATOM 1143 C C . TRP A 1 147 ? -10.517 1.223 -12.643 1.00 95.06 147 TRP A C 1
ATOM 1145 O O . TRP A 1 147 ? -10.650 2.164 -13.432 1.00 95.06 147 TRP A O 1
ATOM 1155 N N . ASP A 1 148 ? -9.991 1.340 -11.436 1.00 96.88 148 ASP A N 1
ATOM 1156 C CA . ASP A 1 148 ? -9.289 2.526 -10.976 1.00 96.88 148 ASP A CA 1
ATOM 1157 C C . ASP A 1 148 ? -7.796 2.225 -10.879 1.00 96.88 148 ASP A C 1
ATOM 1159 O O . ASP A 1 148 ? -7.389 1.161 -10.405 1.00 96.88 148 ASP A O 1
ATOM 1163 N N . VAL A 1 149 ? -6.982 3.143 -11.381 1.00 97.19 149 VAL A N 1
ATOM 1164 C CA . VAL A 1 149 ? -5.530 3.089 -11.276 1.00 97.19 149 VAL A CA 1
ATOM 1165 C C . VAL A 1 149 ? -5.103 4.199 -10.336 1.00 97.19 149 VAL A C 1
ATOM 1167 O O . VAL A 1 149 ? -4.995 5.366 -10.721 1.00 97.19 149 VAL A O 1
ATOM 1170 N N . GLU A 1 150 ? -4.835 3.796 -9.107 1.00 97.56 150 GLU A N 1
ATOM 1171 C CA . GLU A 1 150 ? -4.242 4.630 -8.079 1.00 97.56 150 GLU A CA 1
ATOM 1172 C C . GLU A 1 150 ? -2.732 4.731 -8.287 1.00 97.56 150 GLU A C 1
ATOM 1174 O O . GLU A 1 150 ? -2.102 3.849 -8.879 1.00 97.56 150 GLU A O 1
ATOM 1179 N N . ILE A 1 151 ? -2.130 5.821 -7.815 1.00 97.06 151 ILE A N 1
ATOM 1180 C CA . ILE A 1 151 ? -0.683 6.032 -7.905 1.00 97.06 151 ILE A CA 1
ATOM 1181 C C . ILE A 1 151 ? -0.138 6.318 -6.515 1.00 97.06 151 ILE A C 1
ATOM 1183 O O . ILE A 1 151 ? -0.717 7.086 -5.746 1.00 97.06 151 ILE A O 1
ATOM 1187 N N . THR A 1 152 ? 1.015 5.727 -6.231 1.00 97.81 152 THR A N 1
ATOM 1188 C CA . THR A 1 152 ? 1.805 6.023 -5.045 1.00 97.81 152 THR A CA 1
ATOM 1189 C C . THR A 1 152 ? 3.280 6.204 -5.389 1.00 97.81 152 THR A C 1
ATOM 1191 O O . THR A 1 152 ? 3.764 5.684 -6.398 1.00 97.81 152 THR A O 1
ATOM 1194 N N . TYR A 1 153 ? 3.986 6.948 -4.541 1.00 98.12 153 TYR A N 1
ATOM 1195 C CA . TYR A 1 153 ? 5.407 7.241 -4.671 1.00 98.12 153 TYR A CA 1
ATOM 1196 C C . TYR A 1 153 ? 6.146 6.769 -3.424 1.00 98.12 153 TYR A C 1
ATOM 1198 O O . TYR A 1 153 ? 5.844 7.229 -2.324 1.00 98.12 153 TYR A O 1
ATOM 1206 N N . SER A 1 154 ? 7.163 5.920 -3.589 1.00 97.75 154 SER A N 1
ATOM 1207 C CA . SER A 1 154 ? 7.948 5.422 -2.446 1.00 97.75 154 SER A CA 1
ATOM 1208 C C . SER A 1 154 ? 8.607 6.541 -1.631 1.00 97.75 154 SER A C 1
ATOM 1210 O O . SER A 1 154 ? 8.675 6.457 -0.410 1.00 97.75 154 SER A O 1
ATOM 1212 N N . GLN A 1 155 ? 9.034 7.622 -2.292 1.00 97.56 155 GLN A N 1
ATOM 1213 C CA . GLN A 1 155 ? 9.673 8.774 -1.648 1.00 97.56 155 GLN A CA 1
ATOM 1214 C C . GLN A 1 155 ? 8.685 9.716 -0.941 1.00 97.56 155 GLN A C 1
ATOM 1216 O O . GLN A 1 155 ? 9.122 10.622 -0.243 1.00 97.56 155 GLN A O 1
ATOM 1221 N N . LEU A 1 156 ? 7.372 9.524 -1.118 1.00 96.75 156 LEU A N 1
ATOM 1222 C CA . LEU A 1 156 ? 6.316 10.339 -0.501 1.00 96.75 156 LEU A CA 1
ATOM 1223 C C . LEU A 1 156 ? 5.400 9.480 0.392 1.00 96.75 156 LEU A C 1
ATOM 1225 O O . LEU A 1 156 ? 4.240 9.818 0.607 1.00 96.75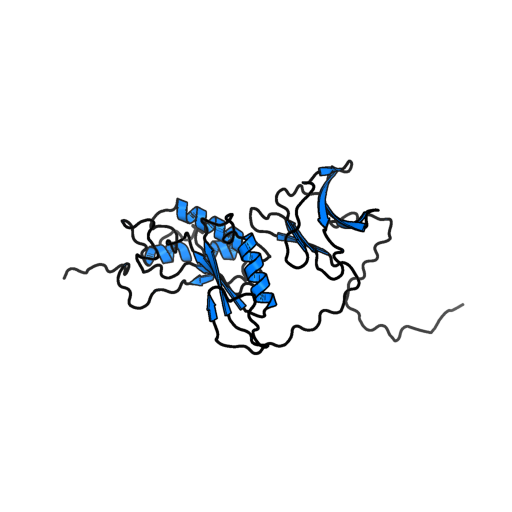 156 LEU A O 1
ATOM 1229 N N . ALA A 1 157 ? 5.917 8.353 0.897 1.00 91.81 157 ALA A N 1
ATOM 1230 C CA . ALA A 1 157 ? 5.156 7.330 1.618 1.00 91.81 157 ALA A CA 1
ATOM 1231 C C . ALA A 1 157 ? 4.480 7.814 2.914 1.00 91.81 157 ALA A C 1
ATOM 1233 O O . ALA A 1 157 ? 3.538 7.163 3.375 1.00 91.81 157 ALA A O 1
ATOM 1234 N N . ASP A 1 158 ? 4.930 8.942 3.465 1.00 90.88 158 ASP A N 1
ATOM 1235 C CA . ASP A 1 158 ? 4.402 9.553 4.689 1.00 90.88 158 ASP A CA 1
ATOM 1236 C C . ASP A 1 158 ? 3.889 10.993 4.460 1.00 90.88 158 ASP A C 1
ATOM 1238 O O . ASP A 1 158 ? 3.498 11.673 5.406 1.00 90.88 158 ASP A O 1
ATOM 1242 N N . GLU A 1 159 ? 3.877 11.463 3.208 1.00 94.31 159 GLU A N 1
ATOM 1243 C CA . GLU A 1 159 ? 3.412 12.806 2.848 1.00 94.31 159 GLU A CA 1
ATOM 1244 C C . GLU A 1 159 ? 1.891 12.862 2.727 1.00 94.31 159 GLU A C 1
ATOM 1246 O O . GLU A 1 159 ? 1.244 11.881 2.363 1.00 94.31 159 GLU A O 1
ATOM 1251 N N . GLN A 1 160 ? 1.305 14.038 2.957 1.00 91.50 160 GLN A N 1
ATOM 1252 C CA . GLN A 1 160 ? -0.136 14.219 2.785 1.00 91.50 160 GLN A CA 1
ATOM 1253 C C . GLN A 1 160 ? -0.558 13.864 1.353 1.00 91.50 160 GLN A C 1
ATOM 1255 O O . GLN A 1 160 ? 0.115 14.234 0.386 1.00 91.50 160 GLN A O 1
ATOM 1260 N N . PHE A 1 161 ? -1.694 13.177 1.223 1.00 91.31 161 PHE A N 1
ATOM 1261 C CA . PHE A 1 161 ? -2.279 12.674 -0.023 1.00 91.31 161 PHE A CA 1
ATOM 1262 C C . PHE A 1 161 ? -1.494 11.521 -0.668 1.00 91.31 161 PHE A C 1
ATOM 1264 O O . PHE A 1 161 ? -2.100 10.572 -1.158 1.00 91.31 161 PHE A O 1
ATOM 1271 N N . TRP A 1 162 ? -0.164 11.546 -0.665 1.00 94.88 162 TRP A N 1
ATOM 1272 C CA . TRP A 1 162 ? 0.656 10.489 -1.270 1.00 94.88 162 TRP A CA 1
ATOM 1273 C C . TRP A 1 162 ? 0.959 9.331 -0.329 1.00 94.88 162 TRP A C 1
ATOM 1275 O O . TRP A 1 162 ? 1.307 8.243 -0.790 1.00 94.88 162 TRP A O 1
ATOM 1285 N N . GLY A 1 163 ? 0.804 9.558 0.970 1.00 94.06 163 GLY A N 1
ATOM 1286 C CA . GLY A 1 163 ? 1.164 8.603 1.987 1.00 94.06 163 GLY A CA 1
ATOM 1287 C C . GLY A 1 163 ? 0.338 7.328 1.912 1.00 94.06 163 GLY A C 1
ATOM 1288 O O . GLY A 1 163 ? -0.795 7.302 1.425 1.00 94.06 163 GLY A O 1
ATOM 1289 N N . ILE A 1 164 ? 0.898 6.244 2.447 1.00 95.19 164 ILE A N 1
ATOM 1290 C CA . ILE A 1 164 ? 0.270 4.914 2.421 1.00 95.19 164 ILE A CA 1
ATOM 1291 C C . ILE A 1 164 ? -1.120 4.898 3.073 1.00 95.19 164 ILE A C 1
ATOM 1293 O O . ILE A 1 164 ? -1.979 4.092 2.728 1.00 95.19 164 ILE A O 1
ATOM 1297 N N . HIS A 1 165 ? -1.358 5.798 4.023 1.00 92.62 165 HIS A N 1
ATOM 1298 C CA . HIS A 1 165 ? -2.642 5.923 4.693 1.00 92.62 165 HIS A CA 1
ATOM 1299 C C . HIS A 1 165 ? -3.695 6.595 3.811 1.00 92.62 165 HIS A C 1
ATOM 1301 O O . HIS A 1 165 ? -4.810 6.089 3.723 1.00 92.62 165 HIS A O 1
ATOM 1307 N N . ASP A 1 166 ? -3.332 7.676 3.122 1.00 94.06 166 ASP A N 1
ATOM 1308 C CA . ASP A 1 166 ? -4.214 8.331 2.157 1.00 94.06 166 ASP A CA 1
ATOM 1309 C C . ASP A 1 166 ? -4.482 7.418 0.952 1.00 94.06 166 ASP A C 1
ATOM 1311 O O . ASP A 1 166 ? -5.598 7.380 0.437 1.00 94.06 166 ASP A O 1
ATOM 1315 N N . LEU A 1 167 ? -3.477 6.642 0.524 1.00 96.50 167 LEU A N 1
ATOM 1316 C CA . LEU A 1 167 ? -3.640 5.608 -0.498 1.00 96.50 167 LEU A CA 1
ATOM 1317 C C . LEU A 1 167 ? -4.667 4.556 -0.071 1.00 96.50 167 LEU A C 1
ATOM 1319 O O . LEU A 1 167 ? -5.565 4.251 -0.849 1.00 96.50 167 LEU A O 1
ATOM 1323 N N . ALA A 1 168 ? -4.565 4.024 1.152 1.00 95.56 168 ALA A N 1
ATOM 1324 C CA . ALA A 1 168 ? -5.529 3.053 1.675 1.00 95.56 168 ALA A CA 1
ATOM 1325 C C . ALA A 1 168 ? -6.960 3.615 1.688 1.00 95.56 168 ALA A C 1
ATOM 1327 O O . ALA A 1 168 ? -7.885 2.929 1.261 1.00 95.56 168 ALA A O 1
ATOM 1328 N N . ALA A 1 169 ? -7.132 4.882 2.078 1.00 92.94 169 ALA A N 1
ATOM 1329 C CA . ALA A 1 169 ? -8.433 5.546 2.040 1.00 92.94 169 ALA A CA 1
ATOM 1330 C C . ALA A 1 169 ? -8.990 5.665 0.608 1.00 92.94 169 ALA A C 1
ATOM 1332 O O . ALA A 1 169 ? -10.166 5.385 0.379 1.00 92.94 169 ALA A O 1
ATOM 1333 N N . ARG A 1 170 ? -8.155 6.018 -0.382 1.00 94.56 170 ARG A N 1
ATOM 1334 C CA . ARG A 1 170 ? -8.581 6.075 -1.795 1.00 94.56 170 ARG A CA 1
ATOM 1335 C C . ARG A 1 170 ? -8.936 4.704 -2.360 1.00 94.56 170 ARG A C 1
ATOM 1337 O O . ARG A 1 170 ? -9.969 4.573 -3.010 1.00 94.56 170 ARG A O 1
ATOM 1344 N N . VAL A 1 171 ? -8.127 3.684 -2.068 1.00 95.44 171 VAL A N 1
ATOM 1345 C CA . VAL A 1 171 ? -8.403 2.289 -2.448 1.00 95.44 171 VAL A CA 1
ATOM 1346 C C . VAL A 1 171 ? -9.754 1.851 -1.880 1.00 95.44 171 VAL A C 1
ATOM 1348 O O . VAL A 1 171 ? -10.619 1.402 -2.630 1.00 95.44 171 VAL A O 1
ATOM 1351 N N . GLN A 1 172 ? -9.976 2.064 -0.581 1.00 92.31 172 GLN A N 1
ATOM 1352 C CA . GLN A 1 172 ? -11.236 1.728 0.076 1.00 92.31 172 GLN A CA 1
ATOM 1353 C C . GLN A 1 172 ? -12.422 2.480 -0.548 1.00 92.31 172 GLN A C 1
ATOM 1355 O O . GLN A 1 172 ? -13.467 1.883 -0.805 1.00 92.31 172 GLN A O 1
ATOM 1360 N N . GLN A 1 173 ? -12.262 3.772 -0.839 1.00 91.56 173 GLN A N 1
ATOM 1361 C CA . GLN A 1 173 ? -13.294 4.584 -1.484 1.00 91.56 173 GLN A CA 1
ATOM 1362 C C . GLN A 1 173 ? -13.646 4.072 -2.891 1.00 91.56 173 GLN A C 1
ATOM 1364 O O . GLN A 1 173 ? -14.825 4.027 -3.260 1.00 91.56 173 GLN A O 1
ATOM 1369 N N . ALA A 1 174 ? -12.649 3.673 -3.682 1.00 93.44 174 ALA A N 1
ATOM 1370 C CA . ALA A 1 174 ? -12.848 3.096 -5.009 1.00 93.44 174 ALA A CA 1
ATOM 1371 C C . ALA A 1 174 ? -13.565 1.735 -4.934 1.00 93.44 174 ALA A C 1
ATOM 1373 O O . ALA A 1 174 ? -14.504 1.486 -5.697 1.00 93.44 174 ALA A O 1
ATOM 1374 N N . GLU A 1 175 ? -13.194 0.889 -3.972 1.00 91.56 175 GLU A N 1
ATOM 1375 C CA . GLU A 1 175 ? -13.843 -0.404 -3.723 1.00 91.56 175 GLU A CA 1
ATOM 1376 C C . GLU A 1 175 ? -15.303 -0.253 -3.290 1.00 91.56 175 GLU A C 1
ATOM 1378 O O . GLU A 1 175 ? -16.176 -0.959 -3.801 1.00 91.56 175 GLU A O 1
ATOM 1383 N N . GLN A 1 176 ? -15.600 0.705 -2.408 1.00 88.19 176 GLN A N 1
ATOM 1384 C CA . GLN A 1 176 ? -16.972 1.032 -2.000 1.00 88.19 176 GLN A CA 1
ATOM 1385 C C . GLN A 1 176 ? -17.826 1.515 -3.181 1.00 88.19 176 GLN A C 1
ATOM 1387 O O . GLN A 1 176 ? -19.019 1.216 -3.249 1.00 88.19 176 GLN A O 1
ATOM 1392 N N . ASN A 1 177 ? -17.206 2.188 -4.154 1.00 88.69 177 ASN A N 1
ATOM 1393 C CA . ASN A 1 177 ? -17.827 2.569 -5.423 1.00 88.69 177 ASN A CA 1
ATOM 1394 C C . ASN A 1 177 ? -17.916 1.410 -6.437 1.00 88.69 177 ASN A C 1
ATOM 1396 O O . ASN A 1 177 ? -18.419 1.591 -7.549 1.00 88.69 177 ASN A O 1
ATOM 1400 N N . GLY A 1 178 ? -17.458 0.211 -6.065 1.00 90.12 178 GLY A N 1
ATOM 1401 C CA . GLY A 1 178 ? -17.564 -0.994 -6.876 1.00 90.12 178 GLY A CA 1
ATOM 1402 C C . GLY A 1 178 ? -16.464 -1.172 -7.920 1.00 90.12 178 GLY A C 1
ATOM 1403 O O . GLY A 1 178 ? -16.625 -1.989 -8.835 1.00 90.12 178 GLY A O 1
ATOM 1404 N N . LEU A 1 179 ? -15.373 -0.410 -7.823 1.00 93.38 179 LEU A N 1
ATOM 1405 C CA . LEU A 1 179 ? -14.246 -0.457 -8.752 1.00 93.38 179 LEU A CA 1
ATOM 1406 C C . LEU A 1 179 ? -13.229 -1.525 -8.345 1.00 93.38 179 LEU A C 1
ATOM 1408 O O . LEU A 1 179 ? -13.002 -1.771 -7.165 1.00 93.38 179 LEU A O 1
ATOM 1412 N N . HIS A 1 180 ? -12.584 -2.132 -9.341 1.00 94.75 180 HIS A N 1
ATOM 1413 C CA . HIS A 1 180 ? -11.356 -2.900 -9.127 1.00 94.75 180 HIS A CA 1
ATOM 1414 C C . HIS A 1 180 ? -10.172 -1.947 -9.102 1.00 94.75 180 HIS A C 1
ATOM 1416 O O . HIS A 1 180 ? -10.029 -1.136 -10.018 1.00 94.75 180 HIS A O 1
ATOM 1422 N N . VAL A 1 181 ? -9.300 -2.072 -8.107 1.00 97.12 181 VAL A N 1
ATOM 1423 C CA . VAL A 1 181 ? -8.180 -1.144 -7.938 1.00 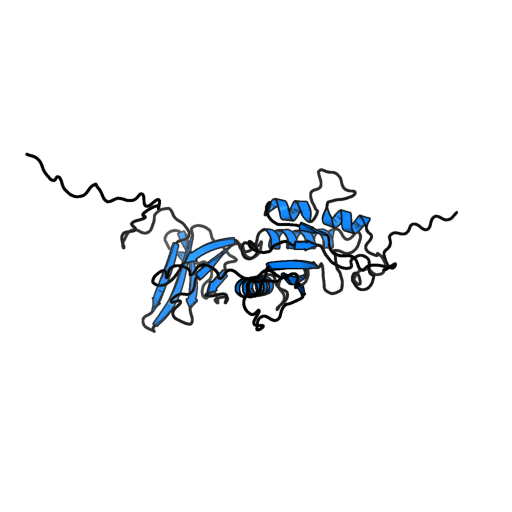97.12 181 VAL A CA 1
ATOM 1424 C C . VAL A 1 181 ? -6.866 -1.788 -8.364 1.00 97.12 181 VAL A C 1
ATOM 1426 O O . VAL A 1 181 ? -6.527 -2.898 -7.957 1.00 97.12 181 VAL A O 1
ATOM 1429 N N . LEU A 1 182 ? -6.112 -1.071 -9.186 1.00 97.69 182 LEU A N 1
ATOM 1430 C CA . LEU A 1 182 ? -4.704 -1.310 -9.477 1.00 97.69 182 LEU A CA 1
ATOM 1431 C C . LEU A 1 182 ? -3.902 -0.178 -8.846 1.00 97.69 182 LEU A C 1
ATOM 1433 O O . LEU A 1 182 ? -4.278 0.983 -8.979 1.00 97.69 182 LEU A O 1
ATOM 1437 N N . VAL A 1 183 ? -2.775 -0.490 -8.215 1.00 98.31 183 VAL A N 1
ATOM 1438 C CA . VAL A 1 183 ? -1.907 0.540 -7.633 1.00 98.31 183 VAL A CA 1
ATOM 1439 C C . VAL A 1 183 ? -0.604 0.586 -8.409 1.00 98.31 183 VAL A C 1
ATOM 1441 O O . VAL A 1 183 ? 0.166 -0.373 -8.428 1.00 98.31 183 VAL A O 1
ATOM 1444 N N . ARG A 1 184 ? -0.337 1.713 -9.058 1.00 97.94 184 ARG A N 1
ATOM 1445 C CA . ARG A 1 184 ? 0.940 1.985 -9.702 1.00 97.94 184 ARG A CA 1
ATOM 1446 C C . ARG A 1 184 ? 1.931 2.544 -8.693 1.00 97.94 184 ARG A C 1
ATOM 1448 O O . ARG A 1 184 ? 1.708 3.609 -8.123 1.00 97.94 184 ARG A O 1
ATOM 1455 N N . VAL A 1 185 ? 3.038 1.835 -8.516 1.00 98.44 185 VAL A N 1
ATOM 1456 C CA . VAL A 1 185 ? 4.087 2.184 -7.561 1.00 98.44 185 VAL A CA 1
ATOM 1457 C C . VAL A 1 185 ? 5.257 2.804 -8.309 1.00 98.44 185 VAL A C 1
ATOM 1459 O O . VAL A 1 185 ? 6.011 2.107 -8.988 1.00 98.44 185 VAL A O 1
ATOM 1462 N N . GLU A 1 186 ? 5.410 4.115 -8.182 1.00 97.94 186 GLU A N 1
ATOM 1463 C CA . GLU A 1 186 ? 6.534 4.867 -8.739 1.00 97.94 186 GLU A CA 1
ATOM 1464 C C . GLU A 1 186 ? 7.594 5.109 -7.645 1.00 97.94 186 GLU A C 1
ATOM 1466 O O . GLU A 1 186 ? 7.288 5.118 -6.446 1.00 97.94 186 GLU A O 1
ATOM 1471 N N . TYR A 1 187 ? 8.856 5.321 -8.022 1.00 98.19 187 TYR A N 1
ATOM 1472 C CA . TYR A 1 187 ? 9.898 5.656 -7.046 1.00 98.19 187 TYR A CA 1
ATOM 1473 C C . TYR A 1 187 ? 9.672 7.056 -6.462 1.00 98.19 187 TYR A C 1
ATOM 1475 O O . TYR A 1 187 ? 9.503 7.207 -5.249 1.00 98.19 187 TYR A O 1
ATOM 1483 N N . ALA A 1 188 ? 9.603 8.067 -7.327 1.00 97.25 188 ALA A N 1
ATOM 1484 C CA . ALA A 1 188 ? 9.356 9.458 -6.966 1.00 97.25 188 ALA A CA 1
ATOM 1485 C C . ALA A 1 188 ? 8.590 10.180 -8.083 1.00 97.25 188 ALA A C 1
ATOM 1487 O O . ALA A 1 188 ? 8.415 9.662 -9.187 1.00 97.25 188 ALA A O 1
ATOM 1488 N N . GLN A 1 189 ? 8.134 11.404 -7.827 1.00 95.38 189 GLN A N 1
ATOM 1489 C CA . GLN A 1 189 ? 7.547 12.220 -8.888 1.00 95.38 189 GLN A CA 1
ATOM 1490 C C . GLN A 1 189 ? 8.590 12.491 -9.982 1.00 95.38 189 GLN A C 1
ATOM 1492 O O . GLN A 1 189 ? 9.660 13.014 -9.705 1.00 95.38 189 GLN A O 1
ATOM 1497 N N . GLY A 1 190 ? 8.280 12.120 -11.228 1.00 94.75 190 GLY A N 1
ATOM 1498 C CA . GLY A 1 190 ? 9.222 12.226 -12.352 1.00 94.75 190 GLY A CA 1
ATOM 1499 C C . GLY A 1 190 ? 10.268 11.106 -12.432 1.00 94.75 190 GLY A C 1
ATOM 1500 O O . GLY A 1 190 ? 11.086 11.125 -13.350 1.00 94.75 190 GLY A O 1
ATOM 1501 N N . GLN A 1 191 ? 10.224 10.120 -11.530 1.00 96.62 191 GLN A N 1
ATOM 1502 C CA . GLN A 1 191 ? 11.145 8.985 -11.506 1.00 96.62 191 GLN A CA 1
ATOM 1503 C C . GLN A 1 191 ? 10.381 7.673 -11.291 1.00 96.62 191 GLN A C 1
ATOM 1505 O O . GLN A 1 191 ? 9.887 7.388 -10.201 1.00 96.62 191 GLN A O 1
ATOM 1510 N N . SER A 1 192 ? 10.295 6.878 -12.353 1.00 96.38 192 SER A N 1
ATOM 1511 C CA . SER A 1 192 ? 9.406 5.724 -12.448 1.00 96.38 192 SER A CA 1
ATOM 1512 C C . SER A 1 192 ? 9.818 4.576 -11.528 1.00 96.38 192 SER A C 1
ATOM 1514 O O . SER A 1 192 ? 9.082 4.122 -10.657 1.00 96.38 192 SER A O 1
ATOM 1516 N N . ILE A 1 193 ? 11.069 4.162 -11.670 1.00 97.44 193 ILE A N 1
ATOM 1517 C CA . ILE A 1 193 ? 11.738 3.160 -10.837 1.00 97.44 193 ILE A CA 1
ATOM 1518 C C . ILE A 1 193 ? 13.006 3.785 -10.242 1.00 97.44 193 ILE A C 1
ATOM 1520 O O . ILE A 1 193 ? 13.384 4.873 -10.686 1.00 97.44 193 ILE A O 1
ATOM 1524 N N . PRO A 1 194 ? 13.676 3.154 -9.262 1.00 97.88 194 PRO A N 1
ATOM 1525 C CA . PRO A 1 194 ? 14.946 3.655 -8.737 1.00 97.88 194 PRO A CA 1
ATOM 1526 C C . PRO A 1 194 ? 15.933 4.029 -9.856 1.00 97.88 194 PRO A C 1
ATOM 1528 O O . PRO A 1 194 ? 15.958 3.332 -10.880 1.00 97.88 194 PRO A O 1
ATOM 1531 N N . PRO A 1 195 ? 16.726 5.108 -9.704 1.00 96.31 195 PRO A N 1
ATOM 1532 C CA . PRO A 1 195 ? 17.760 5.457 -10.671 1.00 96.31 195 PRO A CA 1
ATOM 1533 C C . PRO A 1 195 ? 18.682 4.280 -10.999 1.00 96.31 195 PRO A C 1
ATOM 1535 O O . PRO A 1 195 ? 18.918 3.416 -10.154 1.00 96.31 195 PRO A O 1
ATOM 1538 N N . ALA A 1 196 ? 19.181 4.237 -12.235 1.00 93.81 196 ALA A N 1
ATOM 1539 C CA . ALA A 1 196 ? 20.051 3.156 -12.681 1.00 93.81 196 ALA A CA 1
ATOM 1540 C C . ALA A 1 196 ? 21.292 3.033 -11.785 1.00 93.81 196 ALA A C 1
ATOM 1542 O O . ALA A 1 196 ? 21.920 4.038 -11.449 1.00 93.81 196 ALA A O 1
ATOM 1543 N N . ASP A 1 197 ? 21.613 1.795 -11.399 1.00 92.69 197 ASP A N 1
ATOM 1544 C CA . ASP A 1 197 ? 22.745 1.420 -10.541 1.00 92.69 197 ASP A CA 1
ATOM 1545 C C . ASP A 1 197 ? 22.757 2.058 -9.135 1.00 92.69 197 ASP A C 1
ATOM 1547 O O . ASP A 1 197 ? 23.731 1.913 -8.392 1.00 92.69 197 ASP A O 1
ATOM 1551 N N . ASP A 1 198 ? 21.670 2.719 -8.724 1.00 96.00 198 ASP A N 1
ATOM 1552 C CA . ASP A 1 198 ? 21.505 3.238 -7.366 1.00 96.00 198 ASP A CA 1
ATOM 1553 C C . ASP A 1 198 ? 20.854 2.176 -6.470 1.00 96.00 198 ASP A C 1
ATOM 1555 O O . ASP A 1 198 ? 19.633 2.091 -6.301 1.00 96.00 198 ASP A O 1
ATOM 1559 N N . TYR A 1 199 ? 21.698 1.329 -5.884 1.00 95.75 199 TYR A N 1
ATOM 1560 C CA . TYR A 1 199 ? 21.254 0.244 -5.010 1.00 95.75 199 TYR A CA 1
ATOM 1561 C C . TYR A 1 199 ? 20.673 0.728 -3.674 1.00 95.75 199 TYR A C 1
ATOM 1563 O O . TYR A 1 199 ? 19.876 0.010 -3.072 1.00 95.75 199 TYR A O 1
ATOM 1571 N N . ALA A 1 200 ? 21.018 1.936 -3.216 1.00 97.19 200 ALA A N 1
ATOM 1572 C CA . ALA A 1 200 ? 20.416 2.509 -2.013 1.00 97.19 200 ALA A CA 1
ATOM 1573 C C . ALA A 1 200 ? 18.976 2.971 -2.292 1.00 97.19 200 ALA A C 1
ATOM 1575 O O . ALA A 1 200 ? 18.070 2.716 -1.494 1.00 97.19 200 ALA A O 1
ATOM 1576 N N . ALA A 1 201 ? 18.745 3.587 -3.457 1.00 97.88 201 ALA A N 1
ATOM 1577 C CA . ALA A 1 201 ? 17.403 3.897 -3.937 1.00 97.88 201 ALA A CA 1
ATOM 1578 C C . ALA A 1 201 ? 16.573 2.624 -4.161 1.00 97.88 201 ALA A C 1
ATOM 1580 O O . ALA A 1 201 ? 15.395 2.593 -3.796 1.00 97.88 201 ALA A O 1
ATOM 1581 N N . LEU A 1 202 ? 17.187 1.567 -4.711 1.00 98.25 202 LEU A N 1
ATOM 1582 C CA . LEU A 1 202 ? 16.542 0.263 -4.867 1.00 98.25 202 LEU A CA 1
ATOM 1583 C C . LEU A 1 202 ? 16.116 -0.327 -3.521 1.00 98.25 202 LEU A C 1
ATOM 1585 O O . LEU A 1 202 ? 14.952 -0.676 -3.366 1.00 98.25 202 LEU A O 1
ATOM 1589 N N . ASP A 1 203 ? 17.010 -0.389 -2.537 1.00 98.19 203 ASP A N 1
ATOM 1590 C CA . ASP A 1 203 ? 16.691 -0.888 -1.194 1.00 98.19 203 ASP A CA 1
ATOM 1591 C C . ASP A 1 203 ? 15.530 -0.112 -0.544 1.00 98.19 203 ASP A C 1
ATOM 1593 O O . ASP A 1 203 ? 14.582 -0.709 -0.029 1.00 98.19 203 ASP A O 1
ATOM 1597 N N . SER A 1 204 ? 15.542 1.222 -0.642 1.00 97.75 204 SER A N 1
ATOM 1598 C CA . SER A 1 204 ? 14.448 2.060 -0.135 1.00 97.75 204 SER A CA 1
ATOM 1599 C C . SER A 1 204 ? 13.112 1.769 -0.831 1.00 97.75 204 SER A C 1
ATOM 1601 O O . SER A 1 204 ? 12.078 1.616 -0.175 1.00 97.75 204 SER A O 1
ATOM 1603 N N . TYR A 1 205 ? 13.136 1.619 -2.158 1.00 98.56 205 TYR A N 1
ATOM 1604 C CA . TYR A 1 205 ? 11.960 1.268 -2.952 1.00 98.56 205 TYR A CA 1
ATOM 1605 C C . TYR A 1 205 ? 11.405 -0.112 -2.582 1.00 98.56 205 TYR A C 1
ATOM 1607 O O . TYR A 1 205 ? 10.201 -0.256 -2.375 1.00 98.56 205 TYR A O 1
ATOM 1615 N N . LEU A 1 206 ? 12.270 -1.117 -2.427 1.00 98.50 206 LEU A N 1
ATOM 1616 C CA . LEU A 1 206 ? 11.868 -2.468 -2.030 1.00 98.50 206 LEU A CA 1
ATOM 1617 C C . LEU A 1 206 ? 11.302 -2.507 -0.607 1.00 98.50 206 LEU A C 1
ATOM 1619 O O . LEU A 1 206 ? 10.302 -3.180 -0.373 1.00 98.50 206 LEU A O 1
ATOM 1623 N N . ARG A 1 207 ? 11.859 -1.736 0.335 1.00 97.81 207 ARG A N 1
ATOM 1624 C CA . ARG A 1 207 ? 11.281 -1.594 1.682 1.00 97.81 207 ARG A CA 1
ATOM 1625 C C . ARG A 1 207 ? 9.861 -1.032 1.631 1.00 97.81 207 ARG A C 1
ATOM 1627 O O . ARG A 1 207 ? 8.994 -1.475 2.381 1.00 97.81 207 ARG A O 1
ATOM 1634 N N . TYR A 1 208 ? 9.607 -0.085 0.731 1.00 98.31 208 TYR A N 1
ATOM 1635 C CA . TYR A 1 208 ? 8.257 0.424 0.520 1.00 98.31 208 TYR A CA 1
ATOM 1636 C C . TYR A 1 208 ? 7.320 -0.638 -0.079 1.00 98.31 208 TYR A C 1
ATOM 1638 O O . TYR A 1 208 ? 6.170 -0.741 0.344 1.00 98.31 208 TYR A O 1
ATOM 1646 N N . LEU A 1 209 ? 7.809 -1.482 -0.995 1.00 98.50 209 LEU A N 1
ATOM 1647 C CA . LEU A 1 209 ? 7.035 -2.614 -1.518 1.00 98.50 209 LEU A CA 1
ATOM 1648 C C . LEU A 1 209 ? 6.712 -3.662 -0.444 1.00 98.50 209 LEU A C 1
ATOM 1650 O O . LEU A 1 209 ? 5.577 -4.130 -0.416 1.00 98.50 209 LEU A O 1
ATOM 1654 N N . HIS A 1 210 ? 7.646 -3.977 0.465 1.00 97.44 210 HIS A N 1
ATOM 1655 C CA . HIS A 1 210 ? 7.350 -4.793 1.654 1.00 97.44 210 HIS A CA 1
ATOM 1656 C C . HIS A 1 210 ? 6.188 -4.183 2.443 1.00 97.44 210 HIS A C 1
ATOM 1658 O O . HIS A 1 210 ? 5.215 -4.870 2.750 1.00 97.44 210 HIS A O 1
ATOM 1664 N N . ARG A 1 211 ? 6.258 -2.870 2.708 1.00 97.38 211 ARG A N 1
ATOM 1665 C CA . ARG A 1 211 ? 5.227 -2.151 3.463 1.00 97.38 211 ARG A CA 1
ATOM 1666 C C . ARG A 1 211 ? 3.853 -2.235 2.798 1.00 97.38 211 ARG A C 1
ATOM 1668 O O . ARG A 1 211 ? 2.868 -2.496 3.479 1.00 97.38 211 ARG A O 1
ATOM 1675 N N . LEU A 1 212 ? 3.789 -2.049 1.479 1.00 97.94 212 LEU A N 1
ATOM 1676 C CA . LEU A 1 212 ? 2.550 -2.179 0.705 1.00 97.94 212 LEU A CA 1
ATOM 1677 C C . LEU A 1 212 ? 2.005 -3.611 0.697 1.00 97.94 212 LEU A C 1
ATOM 1679 O O . LEU A 1 212 ? 0.802 -3.801 0.824 1.00 97.94 212 LEU A O 1
ATOM 1683 N N . ALA A 1 213 ? 2.870 -4.611 0.534 1.00 97.44 213 ALA A N 1
ATOM 1684 C CA . ALA A 1 213 ? 2.453 -6.007 0.442 1.00 97.44 213 ALA A CA 1
ATOM 1685 C C . ALA A 1 213 ? 1.974 -6.583 1.785 1.00 97.44 213 ALA A C 1
ATOM 1687 O O . ALA A 1 213 ? 1.141 -7.489 1.803 1.00 97.44 213 ALA A O 1
ATOM 1688 N N . ARG A 1 214 ? 2.493 -6.045 2.894 1.00 97.31 214 ARG A N 1
ATOM 1689 C CA . ARG A 1 214 ? 2.143 -6.434 4.263 1.00 97.31 214 ARG A CA 1
ATOM 1690 C C . ARG A 1 214 ? 0.887 -5.742 4.801 1.00 97.31 214 ARG A C 1
ATOM 1692 O O . ARG A 1 214 ? 0.246 -6.280 5.699 1.00 97.31 214 ARG A O 1
ATOM 1699 N N . ASP A 1 215 ? 0.556 -4.551 4.303 1.00 97.56 215 ASP A N 1
ATOM 1700 C CA . ASP A 1 215 ? -0.578 -3.765 4.799 1.00 97.56 215 ASP A CA 1
ATOM 1701 C C . ASP A 1 215 ? -1.916 -4.373 4.342 1.00 97.56 215 ASP A C 1
ATOM 1703 O O . ASP A 1 215 ? -2.273 -4.362 3.162 1.00 97.56 215 ASP A O 1
ATOM 1707 N N . GLU A 1 216 ? -2.673 -4.909 5.299 1.00 95.88 216 GLU A N 1
ATOM 1708 C CA . GLU A 1 216 ? -3.902 -5.671 5.054 1.00 95.88 216 GLU A CA 1
ATOM 1709 C C . GLU A 1 216 ? -5.040 -4.812 4.489 1.00 95.88 216 GLU A C 1
ATOM 1711 O O . GLU A 1 216 ? -5.992 -5.343 3.915 1.00 95.88 216 GLU A O 1
ATOM 1716 N N . ARG A 1 217 ? -4.929 -3.480 4.559 1.00 95.12 217 ARG A N 1
ATOM 1717 C CA . ARG A 1 217 ? -5.893 -2.567 3.925 1.00 95.12 217 ARG A CA 1
ATOM 1718 C C . ARG A 1 217 ? -5.818 -2.616 2.396 1.00 95.12 217 ARG A C 1
ATOM 1720 O O . ARG A 1 217 ? -6.742 -2.158 1.734 1.00 95.12 217 ARG A O 1
ATOM 1727 N N . PHE A 1 218 ? -4.764 -3.212 1.829 1.00 96.31 218 PHE A N 1
ATOM 1728 C CA . PHE A 1 218 ? -4.636 -3.471 0.391 1.00 96.31 218 PHE A CA 1
ATOM 1729 C C . PHE A 1 218 ? -5.007 -4.902 -0.015 1.00 96.31 218 PHE A C 1
ATOM 1731 O O . PHE A 1 218 ? -4.773 -5.277 -1.163 1.00 96.31 218 PHE A O 1
ATOM 1738 N N . ALA A 1 219 ? -5.602 -5.709 0.872 1.00 91.81 219 ALA A N 1
ATOM 1739 C CA . ALA A 1 219 ? -5.936 -7.109 0.582 1.00 91.81 219 ALA A CA 1
ATOM 1740 C C . ALA A 1 219 ? -6.837 -7.300 -0.657 1.00 91.81 219 ALA A C 1
ATOM 1742 O O . ALA A 1 219 ? -6.781 -8.341 -1.309 1.00 91.81 219 ALA A O 1
ATOM 1743 N N . ASN A 1 220 ? -7.643 -6.292 -0.999 1.00 91.12 220 ASN A N 1
ATOM 1744 C CA . ASN A 1 220 ? -8.563 -6.306 -2.137 1.00 91.12 220 ASN A CA 1
ATOM 1745 C C . ASN A 1 220 ? -7.995 -5.638 -3.408 1.00 91.12 220 ASN A C 1
ATOM 1747 O O . ASN A 1 220 ? -8.623 -5.702 -4.471 1.00 91.12 220 ASN A O 1
ATOM 1751 N N . VAL A 1 221 ? -6.794 -5.047 -3.344 1.00 96.38 221 VAL A N 1
ATOM 1752 C CA . VAL A 1 221 ? -6.117 -4.499 -4.527 1.00 96.38 221 VAL A CA 1
ATOM 1753 C C . VAL A 1 221 ? -5.847 -5.633 -5.513 1.00 96.38 221 VAL A C 1
ATOM 1755 O O . VAL A 1 221 ? -5.280 -6.671 -5.176 1.00 96.38 221 VAL A O 1
ATOM 1758 N N . TYR A 1 222 ? -6.217 -5.433 -6.778 1.00 95.69 222 TYR A N 1
ATOM 1759 C CA . TYR A 1 222 ? -6.056 -6.458 -7.807 1.00 95.69 222 TYR A CA 1
ATOM 1760 C C . TYR A 1 222 ? -4.582 -6.793 -8.070 1.00 95.69 222 TYR A C 1
ATOM 1762 O O . TYR A 1 222 ? -4.262 -7.944 -8.393 1.00 95.69 222 TYR A O 1
ATOM 1770 N N . GLY A 1 223 ? -3.709 -5.785 -7.993 1.00 97.00 223 GLY A N 1
ATOM 1771 C CA . GLY A 1 223 ? -2.264 -5.923 -8.129 1.00 97.00 223 GLY A CA 1
ATOM 1772 C C . GLY A 1 223 ? -1.504 -4.596 -8.122 1.00 97.00 223 GLY A C 1
ATOM 1773 O O . GLY A 1 223 ? -2.071 -3.527 -8.367 1.00 97.00 223 GLY A O 1
ATOM 1774 N N . PHE A 1 224 ? -0.195 -4.699 -7.898 1.00 98.44 224 PHE A N 1
ATOM 1775 C CA . PHE A 1 224 ? 0.752 -3.589 -7.954 1.00 98.44 224 PHE A CA 1
ATOM 1776 C C . PHE A 1 224 ? 1.440 -3.530 -9.319 1.00 98.44 224 PHE A C 1
ATOM 1778 O O . PHE A 1 224 ? 1.999 -4.524 -9.782 1.00 98.44 224 PHE A O 1
ATOM 1785 N N . ILE A 1 225 ? 1.417 -2.365 -9.962 1.00 98.50 225 ILE A N 1
ATOM 1786 C CA . ILE A 1 225 ? 2.135 -2.083 -11.209 1.00 98.50 225 ILE A CA 1
ATOM 1787 C C . ILE A 1 225 ? 3.476 -1.443 -10.845 1.00 98.50 225 ILE A C 1
ATOM 1789 O O . ILE A 1 225 ? 3.501 -0.358 -10.265 1.00 98.50 225 ILE A O 1
ATOM 1793 N N . ILE A 1 226 ? 4.581 -2.103 -11.189 1.00 98.50 226 ILE A N 1
ATOM 1794 C CA . ILE A 1 226 ? 5.933 -1.642 -10.843 1.00 98.50 226 ILE A CA 1
ATOM 1795 C C . ILE A 1 226 ? 6.433 -0.665 -11.908 1.00 98.50 226 ILE A C 1
ATOM 1797 O O . ILE A 1 226 ? 6.848 -1.083 -12.998 1.00 98.50 226 ILE A O 1
ATOM 1801 N N . GLY A 1 227 ? 6.376 0.626 -11.572 1.00 96.56 227 GLY A N 1
ATOM 1802 C CA . GLY A 1 227 ? 6.711 1.753 -12.440 1.00 96.56 227 GLY A CA 1
ATOM 1803 C C . GLY A 1 227 ? 5.763 1.945 -13.632 1.00 96.56 227 GLY A C 1
ATOM 1804 O O . GLY A 1 227 ? 4.932 1.100 -13.971 1.00 96.56 227 GLY A O 1
ATOM 1805 N N . SER A 1 228 ? 5.904 3.070 -14.328 1.00 94.12 228 SER A N 1
ATOM 1806 C CA . SER A 1 228 ? 5.416 3.238 -15.707 1.00 94.12 228 SER A CA 1
ATOM 1807 C C . SER A 1 228 ? 6.283 4.158 -16.552 1.00 94.12 228 SER A C 1
ATOM 1809 O O . SER A 1 228 ? 7.001 5.005 -16.031 1.00 94.12 228 SER A O 1
ATOM 1811 N N . ASN A 1 229 ? 6.213 4.006 -17.877 1.00 93.19 229 ASN A N 1
ATOM 1812 C CA . ASN A 1 229 ? 6.940 4.825 -18.850 1.00 93.19 229 ASN A CA 1
ATOM 1813 C C . ASN A 1 229 ? 8.453 4.897 -18.579 1.00 93.19 229 ASN A C 1
ATOM 1815 O O . ASN A 1 229 ? 9.117 5.859 -18.966 1.00 93.19 229 ASN A O 1
ATOM 1819 N N . PHE A 1 230 ? 9.008 3.856 -17.953 1.00 90.88 230 PHE A N 1
ATOM 1820 C CA . PHE A 1 230 ? 10.415 3.771 -17.558 1.00 90.88 230 PHE A CA 1
ATOM 1821 C C . PHE A 1 230 ? 11.382 3.731 -18.749 1.00 90.88 230 PHE A C 1
ATOM 1823 O O . PHE A 1 230 ? 12.585 3.704 -18.539 1.00 90.88 230 PHE A O 1
ATOM 1830 N N . ASN A 1 231 ? 10.872 3.704 -19.983 1.00 91.12 231 ASN A N 1
ATOM 1831 C CA . ASN A 1 231 ? 11.639 3.821 -21.219 1.00 91.12 231 ASN A CA 1
ATOM 1832 C C . ASN A 1 231 ? 11.733 5.268 -21.747 1.00 91.12 231 ASN A C 1
ATOM 1834 O O . ASN A 1 231 ? 12.177 5.466 -22.879 1.00 91.12 231 ASN A O 1
ATOM 1838 N N . THR A 1 232 ? 11.268 6.258 -20.981 1.00 90.50 232 THR A N 1
ATOM 1839 C CA . THR A 1 232 ? 11.270 7.676 -21.363 1.00 90.50 232 THR A CA 1
ATOM 1840 C C . THR A 1 232 ? 12.168 8.495 -20.443 1.00 90.50 232 THR A C 1
ATOM 1842 O O . THR A 1 232 ? 12.217 8.255 -19.235 1.00 90.50 232 THR A O 1
ATOM 1845 N N . ASN A 1 233 ? 12.822 9.526 -20.982 1.00 88.81 233 ASN A N 1
ATOM 1846 C CA . ASN A 1 233 ? 13.620 10.436 -20.149 1.00 88.81 233 ASN A CA 1
ATOM 1847 C C . ASN A 1 233 ? 12.740 11.263 -19.198 1.00 88.81 233 ASN A C 1
ATOM 1849 O O . ASN A 1 233 ? 13.125 11.532 -18.064 1.00 88.81 233 ASN A O 1
ATOM 1853 N N . GLY A 1 234 ? 11.533 11.637 -19.639 1.00 88.31 234 GLY A N 1
ATOM 1854 C CA . GLY A 1 234 ? 10.601 12.446 -18.846 1.00 88.31 234 GLY A CA 1
ATOM 1855 C C . GLY A 1 234 ? 10.025 11.732 -17.620 1.00 88.31 234 GLY A C 1
ATOM 1856 O O . GLY A 1 234 ? 9.534 12.396 -16.713 1.00 88.31 234 GLY A O 1
ATOM 1857 N N . SER A 1 235 ? 10.083 10.399 -17.579 1.00 90.06 235 SER A N 1
ATOM 1858 C CA . SER A 1 235 ? 9.697 9.599 -16.410 1.00 90.06 235 SER A CA 1
ATOM 1859 C C . SER A 1 235 ? 10.897 9.101 -15.603 1.00 90.06 235 SER A C 1
ATOM 1861 O O . SER A 1 235 ? 10.705 8.290 -14.706 1.00 90.06 235 SER A O 1
ATOM 1863 N N . ASN A 1 236 ? 12.115 9.559 -15.910 1.00 92.38 236 ASN A N 1
ATOM 1864 C CA . ASN A 1 236 ? 13.348 9.165 -15.228 1.00 92.38 236 ASN A CA 1
ATOM 1865 C C . ASN A 1 236 ? 14.304 10.363 -15.080 1.00 92.38 236 ASN A C 1
ATOM 1867 O O . ASN A 1 236 ? 15.438 10.342 -15.564 1.00 92.38 236 ASN A O 1
ATOM 1871 N N . THR A 1 237 ? 13.825 11.448 -14.471 1.00 92.06 237 THR A N 1
ATOM 1872 C CA . THR A 1 237 ? 14.526 12.742 -14.461 1.00 92.06 237 THR A CA 1
ATOM 1873 C C . THR A 1 237 ? 15.579 12.887 -13.362 1.00 92.06 237 THR A C 1
ATOM 1875 O O . THR A 1 237 ? 16.355 13.840 -13.401 1.00 92.06 237 THR A O 1
ATOM 1878 N N . HIS A 1 238 ? 15.638 11.973 -12.387 1.00 91.69 238 HIS A N 1
ATOM 1879 C CA . HIS A 1 238 ? 16.527 12.113 -11.225 1.00 91.69 238 HIS A CA 1
ATOM 1880 C C . HIS A 1 238 ? 17.983 11.737 -11.523 1.00 91.69 238 HIS A C 1
ATOM 1882 O O . HIS A 1 238 ? 18.879 12.069 -10.751 1.00 91.69 238 HIS A O 1
ATOM 1888 N N . SER A 1 239 ? 18.249 11.041 -12.629 1.00 86.44 239 SER A N 1
ATOM 1889 C CA . SER A 1 239 ? 19.608 10.690 -13.060 1.00 86.44 239 SER A CA 1
ATOM 1890 C C . SER A 1 239 ? 19.737 10.811 -14.577 1.00 86.44 239 SER A C 1
ATOM 1892 O O . SER A 1 239 ? 19.809 9.804 -15.278 1.00 86.44 239 SER A O 1
ATOM 1894 N N . PRO A 1 240 ? 19.756 12.047 -15.112 1.00 83.62 240 PRO A N 1
ATOM 1895 C CA . PRO A 1 240 ? 19.789 12.278 -16.556 1.00 83.62 240 PRO A CA 1
ATOM 1896 C C . PRO A 1 240 ? 21.058 11.723 -17.219 1.00 83.62 240 PRO A C 1
ATOM 1898 O O . PRO A 1 240 ? 21.011 11.313 -18.376 1.00 83.62 240 PRO A O 1
ATOM 1901 N N . ASP A 1 241 ? 22.168 11.665 -16.478 1.00 85.50 241 ASP A N 1
ATOM 1902 C CA . ASP A 1 241 ? 23.447 11.132 -16.957 1.00 85.50 241 ASP A CA 1
ATOM 1903 C C . ASP A 1 241 ? 23.539 9.598 -16.863 1.00 85.50 241 ASP A C 1
ATOM 1905 O O . ASP A 1 241 ? 24.441 9.006 -17.455 1.00 85.50 241 ASP A O 1
ATOM 1909 N N . ASN A 1 242 ? 22.607 8.946 -16.151 1.00 86.56 242 ASN A N 1
ATOM 1910 C CA . ASN A 1 242 ? 22.518 7.488 -16.048 1.00 86.56 242 ASN A CA 1
ATOM 1911 C C . ASN A 1 242 ? 21.080 7.006 -16.328 1.00 86.56 242 ASN A C 1
ATOM 1913 O O . ASN A 1 242 ? 20.305 6.764 -15.395 1.00 86.56 242 ASN A O 1
ATOM 1917 N N . PRO A 1 243 ? 20.679 6.916 -17.609 1.00 87.62 243 PRO A N 1
ATOM 1918 C CA . PRO A 1 243 ? 19.309 6.588 -17.975 1.00 87.62 243 PRO A CA 1
ATOM 1919 C C . PRO A 1 243 ? 18.932 5.164 -17.558 1.00 87.62 243 PRO A C 1
ATOM 1921 O O . PRO A 1 243 ? 19.718 4.225 -17.674 1.00 87.62 243 PRO A O 1
ATOM 1924 N N . VAL A 1 244 ? 17.672 4.988 -17.156 1.00 90.88 244 VAL A N 1
ATOM 1925 C CA . VAL A 1 244 ? 17.096 3.664 -16.903 1.00 90.88 244 VAL A CA 1
ATOM 1926 C C . VAL A 1 244 ? 17.164 2.817 -18.173 1.00 90.88 244 VAL A C 1
ATOM 1928 O O . VAL A 1 244 ? 16.779 3.259 -19.252 1.00 90.88 244 VAL A O 1
ATOM 1931 N N . THR A 1 245 ? 17.648 1.582 -18.051 1.00 90.62 245 THR A N 1
ATOM 1932 C CA . THR A 1 245 ? 17.737 0.626 -19.164 1.00 90.62 245 THR A CA 1
ATOM 1933 C C . THR A 1 245 ? 16.726 -0.511 -18.994 1.00 90.62 245 THR A C 1
ATOM 1935 O O . THR A 1 245 ? 16.290 -0.783 -17.873 1.00 90.62 245 THR A O 1
ATOM 1938 N N . PRO A 1 246 ? 16.382 -1.255 -20.065 1.00 91.00 246 PRO A N 1
ATOM 1939 C CA . PRO A 1 246 ? 15.567 -2.463 -19.930 1.00 91.00 246 PRO A CA 1
ATOM 1940 C C . PRO A 1 246 ? 16.175 -3.509 -18.983 1.00 91.00 246 PRO A C 1
ATOM 1942 O O . PRO A 1 246 ? 15.439 -4.176 -18.261 1.00 91.00 246 PRO A O 1
ATOM 1945 N N . ALA A 1 247 ? 17.509 -3.631 -18.959 1.00 93.12 247 ALA A N 1
ATOM 1946 C CA . ALA A 1 247 ? 18.213 -4.530 -18.045 1.00 93.12 247 ALA A CA 1
ATOM 1947 C C . ALA A 1 247 ? 18.065 -4.075 -16.588 1.00 93.12 247 ALA A C 1
ATOM 1949 O O . ALA A 1 247 ? 17.783 -4.902 -15.726 1.00 93.12 247 ALA A O 1
ATOM 1950 N N . TRP A 1 248 ? 18.170 -2.768 -16.328 1.00 95.25 248 TRP A N 1
ATOM 1951 C CA . TRP A 1 248 ? 17.928 -2.209 -14.999 1.00 95.25 248 TRP A CA 1
ATOM 1952 C C . TRP A 1 248 ? 16.471 -2.391 -14.557 1.00 95.25 248 TRP A C 1
ATOM 1954 O O . TRP A 1 248 ? 16.217 -2.824 -13.439 1.00 95.25 248 TRP A O 1
ATOM 1964 N N . TYR A 1 249 ? 15.494 -2.163 -15.440 1.00 96.00 249 TYR A N 1
ATOM 1965 C CA . TYR A 1 249 ? 14.094 -2.444 -15.108 1.00 96.00 249 TYR A CA 1
ATOM 1966 C C . TYR A 1 249 ? 13.874 -3.922 -14.756 1.00 96.00 249 TYR A C 1
ATOM 1968 O O . TYR A 1 249 ? 13.255 -4.229 -13.739 1.00 96.00 249 TYR A O 1
ATOM 1976 N N . ALA A 1 250 ? 14.416 -4.846 -15.558 1.00 96.44 250 ALA A N 1
ATOM 1977 C CA . ALA A 1 250 ? 14.339 -6.274 -15.263 1.00 96.44 250 ALA A CA 1
ATOM 1978 C C . ALA A 1 250 ? 15.016 -6.604 -13.921 1.00 96.44 250 ALA A C 1
ATOM 1980 O O . ALA A 1 250 ? 14.452 -7.333 -13.111 1.00 96.44 250 ALA A O 1
ATOM 1981 N N . ARG A 1 251 ? 16.166 -5.991 -13.627 1.00 96.94 251 ARG A N 1
ATOM 1982 C CA . ARG A 1 251 ? 16.866 -6.121 -12.346 1.00 96.94 251 ARG A CA 1
ATOM 1983 C C . ARG A 1 251 ? 15.995 -5.717 -11.152 1.00 96.94 251 ARG A C 1
ATOM 1985 O O . ARG A 1 251 ? 15.930 -6.460 -10.171 1.00 96.94 251 ARG A O 1
ATOM 1992 N N . VAL A 1 252 ? 15.315 -4.573 -11.240 1.00 98.19 252 VAL A N 1
ATOM 1993 C CA . VAL A 1 252 ? 14.379 -4.092 -10.207 1.00 98.19 252 VAL A CA 1
ATOM 1994 C C . VAL A 1 252 ? 13.168 -5.022 -10.092 1.00 98.19 252 VAL A C 1
ATOM 1996 O O . VAL A 1 252 ? 12.719 -5.330 -8.989 1.00 98.19 252 VAL A O 1
ATOM 1999 N N . PHE A 1 253 ? 12.635 -5.483 -11.225 1.00 98.44 253 PHE A N 1
ATOM 2000 C CA . PHE A 1 253 ? 11.394 -6.250 -11.271 1.00 98.44 253 PHE A CA 1
ATOM 2001 C C . PHE A 1 253 ? 11.563 -7.702 -10.802 1.00 98.44 253 PHE A C 1
ATOM 2003 O O . PHE A 1 253 ? 10.808 -8.145 -9.942 1.00 98.44 253 PHE A O 1
ATOM 2010 N N . ASN A 1 254 ? 12.532 -8.442 -11.353 1.00 97.44 254 ASN A N 1
ATOM 2011 C CA . ASN A 1 254 ? 12.696 -9.887 -11.139 1.00 97.44 254 ASN A CA 1
ATOM 2012 C C . ASN A 1 254 ? 14.134 -10.342 -10.833 1.00 97.44 254 ASN A C 1
ATOM 2014 O O . ASN A 1 254 ? 14.412 -11.534 -10.927 1.00 97.44 254 ASN A O 1
ATOM 2018 N N . GLY A 1 255 ? 15.052 -9.419 -10.526 1.00 97.31 255 GLY A N 1
ATOM 2019 C CA . GLY A 1 255 ? 16.428 -9.772 -10.165 1.00 97.31 255 GLY A CA 1
ATOM 2020 C C . GLY A 1 255 ? 17.332 -10.108 -11.355 1.00 97.31 255 GLY A C 1
ATOM 2021 O O . GLY A 1 255 ? 18.401 -10.677 -11.164 1.00 97.31 255 GLY A O 1
ATOM 2022 N N . TYR A 1 256 ? 16.942 -9.764 -12.590 1.00 96.69 256 TYR A N 1
ATOM 2023 C CA . TYR A 1 256 ? 17.779 -10.004 -13.771 1.00 96.69 256 TYR A CA 1
ATOM 2024 C C . TYR A 1 256 ? 19.227 -9.522 -13.581 1.00 96.69 256 TYR A C 1
ATOM 2026 O O . TYR A 1 256 ? 19.464 -8.366 -13.234 1.00 96.69 256 TYR A O 1
ATOM 2034 N N . GLY A 1 257 ? 20.183 -10.400 -13.892 1.00 94.19 257 GLY A N 1
ATOM 2035 C CA . GLY A 1 257 ? 21.617 -10.111 -13.819 1.00 94.19 257 GLY A CA 1
ATOM 2036 C C . GLY A 1 257 ? 22.260 -10.375 -12.455 1.00 94.19 257 GLY A C 1
ATOM 2037 O O . GLY A 1 257 ? 23.482 -10.287 -12.371 1.00 94.19 257 GLY A O 1
ATOM 2038 N N . GLU A 1 258 ? 21.482 -10.725 -11.431 1.00 96.19 258 GLU A N 1
ATOM 2039 C CA . GLU A 1 258 ? 21.995 -11.097 -10.108 1.00 96.19 258 GLU A CA 1
ATOM 2040 C C . GLU A 1 258 ? 22.190 -12.602 -9.942 1.00 96.19 258 GLU A C 1
ATOM 2042 O O . GLU A 1 258 ? 21.704 -13.418 -10.731 1.00 96.19 258 GLU A O 1
ATOM 2047 N N . ASP A 1 259 ? 22.899 -12.952 -8.871 1.00 95.19 259 ASP A N 1
ATOM 2048 C CA . ASP A 1 259 ? 22.949 -14.316 -8.362 1.00 95.19 259 ASP A CA 1
ATOM 2049 C C . ASP A 1 259 ? 21.543 -14.774 -7.905 1.00 95.19 259 ASP A C 1
ATOM 2051 O O . ASP A 1 259 ? 20.838 -13.991 -7.264 1.00 95.19 259 ASP A O 1
ATOM 2055 N N . PRO A 1 260 ? 21.109 -16.014 -8.204 1.00 90.62 260 PRO A N 1
ATOM 2056 C CA . PRO A 1 260 ? 19.814 -16.538 -7.763 1.00 90.62 260 PRO A CA 1
ATOM 2057 C C . PRO A 1 260 ? 19.568 -16.522 -6.246 1.00 90.62 260 PRO A C 1
ATOM 2059 O O . PRO A 1 260 ? 18.408 -16.559 -5.843 1.00 90.62 260 PRO A O 1
ATOM 2062 N N . ASP A 1 261 ? 20.619 -16.471 -5.420 1.00 93.50 261 ASP A N 1
ATOM 2063 C CA . ASP A 1 261 ? 20.502 -16.363 -3.957 1.00 93.50 261 ASP A CA 1
ATOM 2064 C C . ASP A 1 261 ? 20.233 -14.911 -3.485 1.00 93.50 261 ASP A C 1
ATOM 2066 O O . ASP A 1 261 ? 20.074 -14.644 -2.289 1.00 93.50 261 ASP A O 1
ATOM 2070 N N . ILE A 1 262 ? 20.192 -13.942 -4.410 1.00 91.94 262 ILE A N 1
ATOM 2071 C CA . ILE A 1 262 ? 19.911 -12.530 -4.135 1.00 91.94 262 ILE A CA 1
ATOM 2072 C C . ILE A 1 262 ? 18.436 -12.221 -4.431 1.00 91.94 262 ILE A C 1
ATOM 2074 O O . ILE A 1 262 ? 18.030 -12.002 -5.570 1.00 91.94 262 ILE A O 1
ATOM 2078 N N . HIS A 1 263 ? 17.645 -12.090 -3.363 1.00 92.38 263 HIS A N 1
ATOM 2079 C CA . HIS A 1 263 ? 16.187 -11.918 -3.441 1.00 92.38 263 HIS A CA 1
ATOM 2080 C C . HIS A 1 263 ? 15.691 -10.460 -3.352 1.00 92.38 263 HIS A C 1
ATOM 2082 O O . HIS A 1 263 ? 14.586 -10.184 -2.888 1.00 92.38 263 HIS A O 1
ATOM 2088 N N . ASN A 1 264 ? 16.507 -9.484 -3.761 1.00 93.94 264 ASN A N 1
ATOM 2089 C CA . ASN A 1 264 ? 16.180 -8.053 -3.664 1.00 93.94 264 ASN A CA 1
ATOM 2090 C C . ASN A 1 264 ? 15.549 -7.510 -4.962 1.00 93.94 264 ASN A C 1
ATOM 2092 O O . ASN A 1 264 ? 16.105 -6.653 -5.657 1.00 93.94 264 ASN A O 1
ATOM 2096 N N . ASN A 1 265 ? 14.365 -8.011 -5.300 1.00 98.12 265 ASN A N 1
ATOM 2097 C CA . ASN A 1 265 ? 13.562 -7.522 -6.422 1.00 98.12 265 ASN A CA 1
ATOM 2098 C C . ASN A 1 265 ? 12.074 -7.465 -6.065 1.00 98.12 265 ASN A C 1
ATOM 2100 O O . ASN A 1 265 ? 11.627 -8.093 -5.107 1.00 98.12 265 ASN A O 1
ATOM 2104 N N . ALA A 1 266 ? 11.306 -6.706 -6.846 1.00 98.44 266 ALA A N 1
ATOM 2105 C CA . ALA A 1 266 ? 9.902 -6.429 -6.560 1.00 98.44 266 ALA A CA 1
ATOM 2106 C C . ALA A 1 266 ? 9.039 -7.697 -6.466 1.00 98.44 266 ALA A C 1
ATOM 2108 O O . ALA A 1 266 ? 8.182 -7.788 -5.587 1.00 98.44 266 ALA A O 1
ATOM 2109 N N . VAL A 1 267 ? 9.252 -8.675 -7.355 1.00 98.12 267 VAL A N 1
ATOM 2110 C CA . VAL A 1 267 ? 8.461 -9.914 -7.373 1.00 98.12 267 VAL A CA 1
ATOM 2111 C C . VAL A 1 267 ? 8.671 -10.725 -6.099 1.00 98.12 267 VAL A C 1
ATOM 2113 O O . VAL A 1 267 ? 7.688 -11.160 -5.501 1.00 98.12 267 VAL A O 1
ATOM 2116 N N . GLU A 1 268 ? 9.918 -10.944 -5.688 1.00 97.44 268 GLU A N 1
ATOM 2117 C CA . GLU A 1 268 ? 10.219 -11.765 -4.511 1.00 97.44 268 GLU A CA 1
ATOM 2118 C C . GLU A 1 268 ? 9.843 -11.063 -3.208 1.00 97.44 268 GLU A C 1
ATOM 2120 O O . GLU A 1 268 ? 9.208 -11.685 -2.361 1.00 97.44 268 GLU A O 1
ATOM 2125 N N . VAL A 1 269 ? 10.117 -9.761 -3.098 1.00 97.69 269 VAL A N 1
ATOM 2126 C CA . VAL A 1 269 ? 9.756 -8.935 -1.934 1.00 97.69 269 VAL A CA 1
ATOM 2127 C C . VAL A 1 269 ? 8.248 -8.914 -1.685 1.00 97.69 269 VAL A C 1
ATOM 2129 O O . VAL A 1 269 ? 7.792 -9.139 -0.565 1.00 97.69 269 VAL A O 1
ATOM 2132 N N . ILE A 1 270 ? 7.444 -8.673 -2.725 1.00 97.81 270 ILE A N 1
ATOM 2133 C CA . ILE A 1 270 ? 5.985 -8.644 -2.563 1.00 97.81 270 ILE A CA 1
ATOM 2134 C C . ILE A 1 270 ? 5.472 -10.039 -2.201 1.00 97.81 270 ILE A C 1
ATOM 2136 O O . ILE A 1 270 ? 4.656 -10.184 -1.292 1.00 97.81 270 ILE A O 1
ATOM 2140 N N . ARG A 1 271 ? 5.975 -11.078 -2.877 1.00 96.25 271 ARG A N 1
ATOM 2141 C CA . ARG A 1 271 ? 5.519 -12.453 -2.647 1.00 96.25 271 ARG A CA 1
ATOM 2142 C C . ARG A 1 271 ? 5.951 -13.017 -1.303 1.00 96.25 271 ARG A C 1
ATOM 2144 O O . ARG A 1 271 ? 5.239 -13.876 -0.798 1.00 96.25 271 ARG A O 1
ATOM 2151 N N . SER A 1 272 ? 7.058 -12.550 -0.722 1.00 95.88 272 SER A N 1
ATOM 2152 C CA . SER A 1 272 ? 7.470 -12.975 0.619 1.00 95.88 272 SER A CA 1
ATOM 2153 C C . SER A 1 272 ? 6.522 -12.483 1.712 1.00 95.88 272 SER A C 1
ATOM 2155 O O . SER A 1 272 ? 6.401 -13.146 2.736 1.00 95.88 272 SER A O 1
ATOM 2157 N N . GLU A 1 273 ? 5.840 -11.352 1.497 1.00 95.81 273 GLU A N 1
ATOM 2158 C CA . GLU A 1 273 ? 4.805 -10.865 2.421 1.00 95.81 273 GLU A CA 1
ATOM 2159 C C . GLU A 1 273 ? 3.425 -11.439 2.076 1.00 95.81 273 GLU A C 1
ATOM 2161 O O . GLU A 1 273 ? 2.669 -11.817 2.969 1.00 95.81 273 GLU A O 1
ATOM 2166 N N . ASN A 1 274 ? 3.085 -11.529 0.784 1.00 94.56 274 ASN A N 1
ATOM 2167 C CA . ASN A 1 274 ? 1.777 -11.993 0.334 1.00 94.56 274 ASN A CA 1
ATOM 2168 C C . ASN A 1 274 ? 1.858 -12.710 -1.022 1.00 94.56 274 ASN A C 1
ATOM 2170 O O . ASN A 1 274 ? 2.052 -12.104 -2.078 1.00 94.56 274 ASN A O 1
ATOM 2174 N N . HIS A 1 275 ? 1.648 -14.025 -0.991 1.00 94.06 275 HIS A N 1
ATOM 2175 C CA . HIS A 1 275 ? 1.760 -14.893 -2.162 1.00 94.06 275 HIS A CA 1
ATOM 2176 C C . HIS A 1 275 ? 0.641 -14.685 -3.198 1.00 94.06 275 HIS A C 1
ATOM 2178 O O . HIS A 1 275 ? 0.839 -15.012 -4.372 1.00 94.06 275 HIS A O 1
ATOM 2184 N N . ASP A 1 276 ? -0.510 -14.151 -2.781 1.00 92.69 276 ASP A N 1
ATOM 2185 C CA . ASP A 1 276 ? -1.692 -13.978 -3.631 1.00 92.69 276 ASP A CA 1
ATOM 2186 C C . ASP A 1 276 ? -1.704 -12.621 -4.354 1.00 92.69 276 ASP A C 1
ATOM 2188 O O . ASP A 1 276 ? -2.420 -12.445 -5.349 1.00 92.69 276 ASP A O 1
ATOM 2192 N N . LEU A 1 277 ? -0.879 -11.666 -3.906 1.00 94.19 277 LEU A N 1
ATOM 2193 C CA . LEU A 1 277 ? -0.763 -10.359 -4.545 1.00 94.19 277 LEU A CA 1
ATOM 2194 C C . LEU A 1 277 ? -0.153 -10.469 -5.947 1.00 94.19 277 LEU A C 1
ATOM 2196 O O . LEU A 1 277 ? 0.899 -11.074 -6.184 1.00 94.19 277 LEU A O 1
ATOM 2200 N N . ARG A 1 278 ? -0.811 -9.824 -6.915 1.00 97.38 278 ARG A N 1
ATOM 2201 C CA . ARG A 1 278 ? -0.319 -9.767 -8.294 1.00 97.38 278 ARG A CA 1
ATOM 2202 C C . ARG A 1 278 ? 0.705 -8.651 -8.440 1.00 97.38 278 ARG A C 1
ATOM 2204 O O . ARG A 1 278 ? 0.424 -7.497 -8.131 1.00 97.38 278 ARG A O 1
ATOM 2211 N N . VAL A 1 279 ? 1.854 -8.993 -9.011 1.00 98.00 279 VAL A N 1
ATOM 2212 C CA . VAL A 1 279 ? 2.899 -8.040 -9.398 1.00 98.00 279 VAL A CA 1
ATOM 2213 C C . VAL A 1 279 ? 2.885 -7.910 -10.915 1.00 98.00 279 VAL A C 1
ATOM 2215 O O . VAL A 1 279 ? 3.055 -8.897 -11.634 1.00 98.00 279 VAL A O 1
ATOM 2218 N N . LEU A 1 280 ? 2.625 -6.703 -11.405 1.00 98.00 280 LEU A N 1
ATOM 2219 C CA . LEU A 1 280 ? 2.408 -6.407 -12.815 1.00 98.00 280 LEU A CA 1
ATOM 2220 C C . LEU A 1 280 ? 3.559 -5.571 -13.368 1.00 98.00 280 LEU A C 1
ATOM 2222 O O . LEU A 1 280 ? 4.045 -4.636 -12.731 1.00 98.00 280 LEU A O 1
ATOM 2226 N N . VAL A 1 281 ? 3.960 -5.899 -14.593 1.00 97.19 281 VAL A N 1
ATOM 2227 C CA . VAL A 1 281 ? 4.953 -5.125 -15.339 1.00 97.19 281 VAL A CA 1
ATOM 2228 C C . VAL A 1 281 ? 4.367 -3.761 -15.698 1.00 97.19 281 VAL A C 1
ATOM 2230 O O . VAL A 1 281 ? 3.243 -3.660 -16.196 1.00 97.19 281 VAL A O 1
ATOM 2233 N N . GLY A 1 282 ? 5.154 -2.718 -15.459 1.00 94.44 282 GLY A N 1
ATOM 2234 C CA . GLY A 1 282 ? 4.845 -1.346 -15.818 1.00 94.44 282 GLY A CA 1
ATOM 2235 C C . GLY A 1 282 ? 4.676 -1.173 -17.327 1.00 94.44 282 GLY A C 1
ATOM 2236 O O . GLY A 1 282 ? 5.458 -1.726 -18.105 1.00 94.44 282 GLY A O 1
ATOM 2237 N N . PRO A 1 283 ? 3.678 -0.403 -17.790 1.00 92.56 283 PRO A N 1
ATOM 2238 C CA . PRO A 1 283 ? 3.552 -0.111 -19.208 1.00 92.56 283 PRO A CA 1
ATOM 2239 C C . PRO A 1 283 ? 4.710 0.778 -19.673 1.00 92.56 283 PRO A C 1
ATOM 2241 O O . PRO A 1 283 ? 5.138 1.687 -18.961 1.00 92.56 283 PRO A O 1
ATOM 2244 N N . VAL A 1 284 ? 5.180 0.545 -20.895 1.00 91.38 284 VAL A N 1
ATOM 2245 C CA . VAL A 1 284 ? 6.147 1.408 -21.589 1.00 91.38 284 VAL A CA 1
ATOM 2246 C C . VAL A 1 284 ? 5.421 2.421 -22.470 1.00 91.38 284 VAL A C 1
ATOM 2248 O O . VAL A 1 284 ? 4.326 2.138 -22.956 1.00 91.38 284 VAL A O 1
ATOM 2251 N N . ASN A 1 285 ? 6.049 3.566 -22.742 1.00 89.31 285 ASN A N 1
ATOM 2252 C CA . ASN A 1 285 ? 5.551 4.517 -23.729 1.00 89.31 285 ASN A CA 1
ATOM 2253 C C . ASN A 1 285 ? 5.839 3.985 -25.149 1.00 89.31 285 ASN A C 1
ATOM 2255 O O . ASN A 1 285 ? 7.018 3.883 -25.524 1.00 89.31 285 ASN A O 1
ATOM 2259 N N . PRO A 1 286 ? 4.817 3.610 -25.942 1.00 85.06 286 PRO A N 1
ATOM 2260 C CA . PRO A 1 286 ? 5.024 2.992 -27.246 1.00 85.06 286 PRO A CA 1
ATOM 2261 C C . PRO A 1 286 ? 5.731 3.930 -28.228 1.00 85.06 286 PRO A C 1
ATOM 2263 O O . PRO A 1 286 ? 5.402 5.107 -28.336 1.00 85.06 286 PRO A O 1
ATOM 2266 N N . GLY A 1 287 ? 6.688 3.396 -28.989 1.00 81.69 287 GLY A N 1
ATOM 2267 C CA . GLY A 1 287 ? 7.396 4.157 -30.025 1.00 81.69 287 GLY A CA 1
ATOM 2268 C C . GLY A 1 287 ? 8.398 5.195 -29.504 1.00 81.69 287 GLY A C 1
ATOM 2269 O O . GLY A 1 287 ? 9.027 5.867 -30.318 1.00 81.69 287 GLY A O 1
ATOM 2270 N N . ASN A 1 288 ? 8.589 5.315 -28.185 1.00 82.62 288 ASN A N 1
ATOM 2271 C CA . ASN A 1 288 ? 9.626 6.170 -27.612 1.00 82.62 288 ASN A CA 1
ATOM 2272 C C . ASN A 1 288 ? 11.024 5.545 -27.819 1.00 82.62 288 ASN A C 1
ATOM 2274 O O . ASN A 1 288 ? 11.212 4.339 -27.623 1.00 82.62 288 ASN A O 1
ATOM 2278 N N . SER A 1 289 ? 11.996 6.373 -28.229 1.00 81.38 289 SER A N 1
ATOM 2279 C CA . SER A 1 289 ? 13.374 5.958 -28.506 1.00 81.38 289 SER A CA 1
ATOM 2280 C C . SER A 1 289 ? 14.438 6.442 -27.504 1.00 81.38 289 SER A C 1
ATOM 2282 O O . SER A 1 289 ? 15.618 6.163 -27.719 1.00 81.38 289 SER A O 1
ATOM 2284 N N . ASP A 1 290 ? 14.046 7.149 -26.443 1.00 82.50 290 ASP A N 1
ATOM 2285 C CA . ASP A 1 290 ? 14.927 7.820 -25.477 1.00 82.50 290 ASP A CA 1
ATOM 2286 C C . ASP A 1 290 ? 15.878 6.829 -24.797 1.00 82.50 290 ASP A C 1
ATOM 2288 O O . ASP A 1 290 ? 17.096 6.989 -24.842 1.00 82.50 290 ASP A O 1
ATOM 2292 N N . GLN A 1 291 ? 15.317 5.770 -24.208 1.00 74.12 291 GLN A N 1
ATOM 2293 C CA . GLN A 1 291 ? 16.031 4.836 -23.332 1.00 74.12 291 GLN A CA 1
ATOM 2294 C C . GLN A 1 291 ? 15.999 3.407 -23.891 1.00 74.12 291 GLN A C 1
ATOM 2296 O O . GLN A 1 291 ? 15.749 2.421 -23.201 1.00 74.12 291 GLN A O 1
ATOM 2301 N N . THR A 1 292 ? 16.227 3.290 -25.202 1.00 63.88 292 THR A N 1
ATOM 2302 C CA . THR A 1 292 ? 16.051 2.037 -25.968 1.00 63.88 292 THR A CA 1
ATOM 2303 C C . THR A 1 292 ? 17.034 0.925 -25.631 1.00 63.88 292 THR A C 1
ATOM 2305 O O . THR A 1 292 ? 16.879 -0.184 -26.139 1.00 63.88 292 THR A O 1
ATOM 2308 N N . GLY A 1 293 ? 18.089 1.211 -24.864 1.00 55.94 293 GLY A N 1
ATOM 2309 C CA . GLY A 1 293 ? 19.213 0.288 -24.724 1.00 55.94 293 GLY A CA 1
ATOM 2310 C C . GLY A 1 293 ? 19.849 -0.087 -26.073 1.00 55.94 293 GLY A C 1
ATOM 2311 O O . GLY A 1 293 ? 20.523 -1.111 -26.152 1.00 55.94 293 GLY A O 1
ATOM 2312 N N . LYS A 1 294 ? 19.627 0.692 -27.153 1.00 52.28 294 LYS A N 1
ATOM 2313 C CA . LYS A 1 294 ? 20.255 0.437 -28.454 1.00 52.28 294 LYS A CA 1
ATOM 2314 C C . LYS A 1 294 ? 21.768 0.550 -28.306 1.00 52.28 294 LYS A C 1
ATOM 2316 O O . LYS A 1 294 ? 22.333 1.641 -28.338 1.00 52.28 294 LYS A O 1
ATOM 2321 N N . ILE A 1 295 ? 22.420 -0.605 -28.254 1.00 47.50 295 ILE A N 1
ATOM 2322 C CA . ILE A 1 295 ? 23.797 -0.754 -28.707 1.00 47.50 295 ILE A CA 1
ATOM 2323 C C . ILE A 1 295 ? 23.776 -0.371 -30.188 1.00 47.50 295 ILE A C 1
ATOM 2325 O O . ILE A 1 295 ? 23.189 -1.070 -31.017 1.00 47.50 295 ILE A O 1
ATOM 2329 N N . ILE A 1 296 ? 24.366 0.771 -30.535 1.00 45.31 296 ILE A N 1
ATOM 2330 C CA . ILE A 1 296 ? 24.663 1.076 -31.933 1.00 45.31 296 ILE A CA 1
ATOM 2331 C C . ILE A 1 296 ? 25.699 0.036 -32.363 1.00 45.31 296 ILE A C 1
ATOM 2333 O O . ILE A 1 296 ? 26.880 0.169 -32.041 1.00 45.31 296 ILE A O 1
ATOM 2337 N N . TYR A 1 297 ? 25.273 -1.013 -33.069 1.00 38.25 297 TYR A N 1
ATOM 2338 C CA . TYR A 1 297 ? 26.208 -1.844 -33.816 1.00 38.25 297 TYR A CA 1
ATOM 2339 C C . TYR A 1 297 ? 26.847 -0.944 -34.873 1.00 38.25 297 TYR A C 1
ATOM 2341 O O . TYR A 1 297 ? 26.212 -0.578 -35.863 1.00 38.25 297 TYR A O 1
ATOM 2349 N N . LYS A 1 298 ? 28.094 -0.535 -34.630 1.00 40.31 298 LYS A N 1
ATOM 2350 C CA . LYS A 1 298 ? 28.945 -0.002 -35.690 1.00 40.31 298 LYS A CA 1
ATOM 2351 C C . LYS A 1 298 ? 29.285 -1.185 -36.596 1.00 40.31 298 LYS A C 1
ATOM 2353 O O . LYS A 1 298 ? 30.014 -2.077 -36.167 1.00 40.31 298 LYS A O 1
ATOM 2358 N N . LEU A 1 299 ? 28.671 -1.217 -37.780 1.00 40.69 299 LEU A N 1
ATOM 2359 C CA . LEU A 1 299 ? 29.156 -2.009 -38.912 1.00 40.69 299 LEU A CA 1
ATOM 2360 C C . LEU A 1 299 ? 30.495 -1.444 -39.392 1.00 40.69 299 LEU A C 1
ATOM 2362 O O . LEU A 1 299 ? 30.638 -0.198 -39.366 1.00 40.69 299 LEU A O 1
#

Radius of gyration: 24.91 Å; chains: 1; bounding box: 70×57×76 Å

Sequence (299 aa):
MFIVGSIIYWLLPISGKLAYIPEQSQPVGTWPVVTVTENDAGQFEAIVQDATPWTHVRLEVGGETAVLAQHGTQNADGIWQWHWPLPNSPENAPLNFYHSCETGCQQWAVFQTGAIAPTPASPQLVPTKLGLVFANPERDWHGRQGWDVEITYSQLADEQFWGIHDLAARVQQAEQNGLHVLVRVEYAQGQSIPPADDYAALDSYLRYLHRLARDERFANVYGFIIGSNFNTNGSNTHSPDNPVTPAWYARVFNGYGEDPDIHNNAVEVIRSENHDLRVLVGPVNPGNSDQTGKIIYKL

Foldseek 3Di:
DDDDDDDPPPDDPPPDDDDDDPPPDDPPPDPWDWDWDADPVRWIKIKIKDLDQFQAKWKAWQLHTFDWPDHWDQDPVNITMTMTTDPHPSAQIKIWMWGPLVQATDTRDIDGPDDPDPDPDDQQAAEDADEDEQPDLPDQPVRHEYEYEYEEELVCCPPPCRHPSVVLSSCVSCVVSRYAYEYEYAHHVQAFAFFFPPVVSLQSSLSVLSRCLQHCSCVRHQAYERGAQLQDCSSHVPCNVGRRAPQRLCCQAPNRPDDPVDQSHNVSSSCVNPVNHDYHYYYHDPPDDRHHPDPPPDD